Protein AF-A0A6V7VF79-F1 (afdb_monomer)

Radius of gyration: 20.53 Å; Cα contacts (8 Å, |Δi|>4): 335; chains: 1; bounding box: 40×47×60 Å

Secondary structure (DSSP, 8-state):
-------PPP-HHHHHHHHHHHHHHHH---TTS--HHHHHHHHTTSTT--EEEEEHHHHHHH-HHHHHHHHHSHHHHHHHHHHHHHHHHHHHTTT-HHIIIIIITT---EEEEE--S-EE-GGG--GGGTTS--EEEE-EEEEPPPEEEEEEEEEEETTT--EEEEEE--SS----SS-SSTT---SS-EEE-STTSEEEEE--EEE-S--SS-EEEE--

Organism: Meloidogyne enterolobii (NCBI:txid390850)

Mean predicted aligned error: 8.57 Å

Nearest PDB structures (foldseek):
  6skl-assembly1_6  TM=8.701E-01  e=8.012E-20  Saccharomyces cerevisiae S288C
  7pmn-assembly1_6  TM=8.650E-01  e=1.516E-18  Saccharomyces cerevisiae
  8b9a-assembly1_6  TM=8.279E-01  e=3.512E-18  Saccharomyces cerevisiae
  7pt6-assembly1_F  TM=8.123E-01  e=1.574E-17  Saccharomyces cerevisiae S288C
  9bcx-assembly1_4  TM=7.133E-01  e=3.759E-13  Saccharomyces cerevisiae

Structure (mmCIF, N/CA/C/O backbone):
data_AF-A0A6V7VF79-F1
#
_entry.id   AF-A0A6V7VF79-F1
#
loop_
_atom_site.group_PDB
_atom_site.id
_atom_site.type_symbol
_atom_site.label_atom_id
_atom_site.label_alt_id
_atom_site.label_comp_id
_atom_site.label_asym_id
_atom_site.label_entity_id
_atom_site.label_seq_id
_atom_site.pdbx_PDB_ins_code
_atom_site.Cartn_x
_atom_site.Cartn_y
_atom_site.Cartn_z
_atom_site.occupancy
_atom_site.B_iso_or_equiv
_atom_site.auth_seq_id
_atom_site.auth_comp_id
_atom_site.auth_asym_id
_atom_site.auth_atom_id
_atom_site.pdbx_PDB_model_num
ATOM 1 N N . MET A 1 1 ? 5.637 20.257 -32.062 1.00 34.34 1 MET A N 1
ATOM 2 C CA . MET A 1 1 ? 4.401 19.558 -31.647 1.00 34.34 1 MET A CA 1
ATOM 3 C C . MET A 1 1 ? 4.661 18.912 -30.298 1.00 34.34 1 MET A C 1
ATOM 5 O O . MET A 1 1 ? 5.432 17.966 -30.223 1.00 34.34 1 MET A O 1
ATOM 9 N N . GLN A 1 2 ? 4.135 19.511 -29.230 1.00 31.33 2 GLN A N 1
ATOM 10 C CA . GLN A 1 2 ? 4.328 19.062 -27.850 1.00 31.33 2 GLN A CA 1
ATOM 11 C C . GLN A 1 2 ? 3.605 17.723 -27.654 1.00 31.33 2 GLN A C 1
ATOM 13 O O . GLN A 1 2 ? 2.400 17.634 -27.882 1.00 31.33 2 GLN A O 1
ATOM 18 N N . GLN A 1 3 ? 4.337 16.673 -27.275 1.00 37.00 3 GLN A N 1
ATOM 19 C CA . GLN A 1 3 ? 3.725 15.421 -26.840 1.00 37.00 3 GLN A CA 1
ATOM 20 C C . GLN A 1 3 ? 2.993 15.709 -25.530 1.00 37.00 3 GLN A C 1
ATOM 22 O O . GLN A 1 3 ? 3.620 16.012 -24.517 1.00 37.00 3 GLN A O 1
ATOM 27 N N . ALA A 1 4 ? 1.662 15.672 -25.569 1.00 36.31 4 ALA A N 1
ATOM 28 C CA . ALA A 1 4 ? 0.841 15.728 -24.375 1.00 36.31 4 ALA A CA 1
ATOM 29 C C . ALA A 1 4 ? 1.242 14.550 -23.479 1.00 36.31 4 ALA A C 1
ATOM 31 O O . ALA A 1 4 ? 0.994 13.393 -23.825 1.00 36.31 4 ALA A O 1
ATOM 32 N N . ALA A 1 5 ? 1.896 14.843 -22.351 1.00 39.78 5 ALA A N 1
ATOM 33 C CA . ALA A 1 5 ? 2.045 13.888 -21.265 1.00 39.78 5 ALA A CA 1
ATOM 34 C C . ALA A 1 5 ? 0.660 13.289 -21.009 1.00 39.78 5 ALA A C 1
ATOM 36 O O . ALA A 1 5 ? -0.306 14.035 -20.824 1.00 39.78 5 ALA A O 1
ATOM 37 N N . HIS A 1 6 ? 0.543 11.963 -21.099 1.00 48.34 6 HIS A N 1
ATOM 38 C CA . HIS A 1 6 ? -0.713 11.270 -20.851 1.00 48.34 6 HIS A CA 1
ATOM 39 C C . HIS A 1 6 ? -1.178 11.683 -19.454 1.00 48.34 6 HIS A C 1
ATOM 41 O O . HIS A 1 6 ? -0.542 11.344 -18.459 1.00 48.34 6 HIS A O 1
ATOM 47 N N . LYS A 1 7 ? -2.201 12.541 -19.394 1.00 43.94 7 LYS A N 1
ATOM 48 C CA . LYS A 1 7 ? -2.661 13.161 -18.157 1.00 43.94 7 LYS A CA 1
ATOM 49 C C . LYS A 1 7 ? -3.308 12.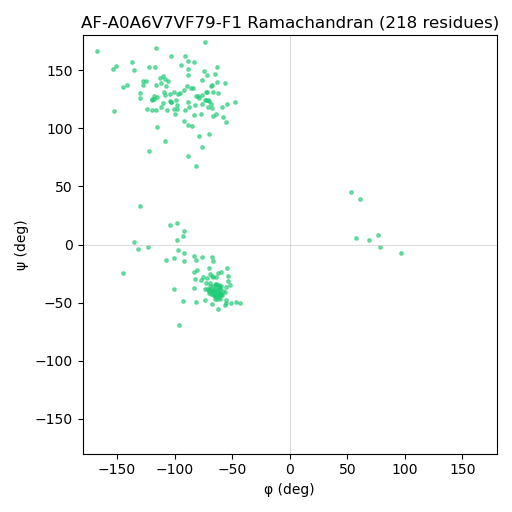047 -17.347 1.00 43.94 7 LYS A C 1
ATOM 51 O O . LYS A 1 7 ? -4.456 11.695 -17.604 1.00 43.94 7 LYS A O 1
ATOM 56 N N . THR A 1 8 ? -2.546 11.435 -16.444 1.00 60.81 8 THR A N 1
ATOM 57 C CA . THR A 1 8 ? -3.053 10.381 -15.568 1.00 60.81 8 THR A CA 1
ATOM 58 C C . THR A 1 8 ? -4.267 10.940 -14.841 1.00 60.81 8 THR A C 1
ATOM 60 O O . THR A 1 8 ? -4.166 11.981 -14.184 1.00 60.81 8 THR A O 1
ATOM 63 N N . VAL A 1 9 ? -5.426 10.301 -15.017 1.00 78.38 9 VAL A N 1
ATOM 64 C CA . VAL A 1 9 ? -6.654 10.702 -14.327 1.00 78.38 9 VAL A CA 1
ATOM 65 C C . VAL A 1 9 ? -6.373 10.612 -12.833 1.00 78.38 9 VAL A C 1
ATOM 67 O O . VAL A 1 9 ? -5.989 9.554 -12.334 1.00 78.38 9 VAL A O 1
ATOM 70 N N . GLN A 1 10 ? -6.472 11.743 -12.137 1.00 76.88 10 GLN A N 1
ATOM 71 C CA . GLN A 1 10 ? -6.178 11.789 -10.713 1.00 76.88 10 GLN A CA 1
ATOM 72 C C . GLN A 1 10 ? -7.374 11.249 -9.939 1.00 76.88 10 GLN A C 1
ATOM 74 O O . GLN A 1 10 ? -8.513 11.656 -10.157 1.00 76.88 10 GLN A O 1
ATOM 79 N N . ASP A 1 11 ? -7.097 10.292 -9.061 1.00 86.06 11 ASP A N 1
ATOM 80 C CA . ASP A 1 11 ? -8.093 9.704 -8.181 1.00 86.06 11 ASP A CA 1
ATOM 81 C C . ASP A 1 11 ? -8.355 10.650 -7.002 1.00 86.06 11 ASP A C 1
ATOM 83 O O . ASP A 1 11 ? -7.628 10.658 -6.003 1.00 86.06 11 ASP A O 1
ATOM 87 N N . GLU A 1 12 ? -9.372 11.496 -7.150 1.00 89.56 12 GLU A N 1
ATOM 88 C CA . GLU A 1 12 ? -9.772 12.463 -6.124 1.00 89.56 12 GLU A CA 1
ATOM 89 C C . GLU A 1 12 ? -10.213 11.775 -4.823 1.00 89.56 12 GLU A C 1
ATOM 91 O O . GLU A 1 12 ? -9.904 12.257 -3.731 1.00 89.56 12 GLU A O 1
ATOM 96 N N . ASP A 1 13 ? -10.877 10.619 -4.912 1.00 88.56 13 ASP A N 1
ATOM 97 C CA . ASP A 1 13 ? -11.322 9.862 -3.738 1.00 88.56 13 ASP A CA 1
ATOM 98 C C . ASP A 1 13 ? -10.133 9.250 -2.990 1.00 88.56 13 ASP A C 1
ATOM 100 O O . ASP A 1 13 ? -10.062 9.332 -1.761 1.00 88.56 13 ASP A O 1
ATOM 104 N N . GLY A 1 14 ? -9.160 8.706 -3.728 1.00 91.62 14 GLY A N 1
ATOM 105 C CA . GLY A 1 14 ? -7.902 8.207 -3.172 1.00 91.62 14 GLY A CA 1
ATOM 106 C C . GLY A 1 14 ? -7.126 9.290 -2.420 1.00 91.62 14 GLY A C 1
ATOM 107 O O . GLY A 1 14 ? -6.674 9.068 -1.296 1.00 91.62 14 GLY A O 1
ATOM 108 N N . ARG A 1 15 ? -7.047 10.500 -2.986 1.00 92.81 15 ARG A N 1
ATOM 109 C CA . ARG A 1 15 ? -6.404 11.653 -2.330 1.00 92.81 15 ARG A CA 1
ATOM 110 C C . ARG A 1 15 ? -7.146 12.129 -1.092 1.00 92.81 15 ARG A C 1
ATOM 112 O O . ARG A 1 15 ? -6.521 12.396 -0.069 1.00 92.81 15 ARG A O 1
ATOM 119 N N . ARG A 1 16 ? -8.477 12.198 -1.147 1.00 93.56 16 ARG A N 1
ATOM 120 C CA . ARG A 1 16 ? -9.298 12.531 0.027 1.00 93.56 16 ARG A CA 1
ATOM 121 C C . ARG A 1 16 ? -9.080 11.521 1.150 1.00 93.56 16 ARG A C 1
ATOM 123 O O . ARG A 1 16 ? -8.907 11.927 2.299 1.00 93.56 16 ARG A O 1
ATOM 130 N N . ALA A 1 17 ? -9.030 10.229 0.823 1.00 94.06 17 ALA A N 1
ATOM 131 C CA . ALA A 1 17 ? -8.723 9.172 1.782 1.00 94.06 17 ALA A CA 1
ATOM 132 C C . ALA A 1 17 ? -7.301 9.307 2.353 1.00 94.06 17 ALA A C 1
ATOM 134 O O . ALA A 1 17 ? -7.137 9.199 3.565 1.00 94.06 17 ALA A O 1
ATOM 135 N N . GLN A 1 18 ? -6.299 9.620 1.521 1.00 95.12 18 GLN A N 1
ATOM 136 C CA . GLN A 1 18 ? -4.922 9.895 1.956 1.00 95.12 18 GLN A CA 1
ATOM 137 C C . GLN A 1 18 ? -4.874 11.029 2.986 1.00 95.12 18 GLN A C 1
ATOM 139 O O . GLN A 1 18 ? -4.326 10.855 4.074 1.00 95.12 18 GLN A O 1
ATOM 144 N N . THR A 1 19 ? -5.487 12.178 2.685 1.00 95.31 19 THR A N 1
ATOM 145 C CA . THR A 1 19 ? -5.498 13.333 3.594 1.00 95.31 19 THR A CA 1
ATOM 146 C C . THR A 1 19 ? -6.268 13.041 4.881 1.00 95.31 19 THR A C 1
ATOM 148 O O . THR A 1 19 ? -5.802 13.382 5.969 1.00 95.31 19 THR A O 1
ATOM 151 N N . ALA A 1 20 ? -7.424 12.377 4.788 1.00 95.50 20 ALA A N 1
ATOM 152 C CA . ALA A 1 20 ? -8.209 11.988 5.957 1.00 95.50 20 ALA A CA 1
ATOM 153 C C . ALA A 1 20 ? -7.449 10.998 6.855 1.00 95.50 20 ALA A C 1
ATOM 155 O O . ALA A 1 20 ? -7.460 11.144 8.077 1.00 95.50 20 ALA A O 1
ATOM 156 N N . PHE A 1 21 ? -6.752 10.029 6.259 1.00 96.50 21 PHE A N 1
ATOM 157 C CA . PHE A 1 21 ? -5.940 9.058 6.984 1.00 96.50 21 PHE A CA 1
ATOM 158 C C . PHE A 1 21 ? -4.717 9.706 7.640 1.00 96.50 21 PHE A C 1
ATOM 160 O O . PHE A 1 21 ? -4.455 9.464 8.815 1.00 96.50 21 PHE A O 1
ATOM 167 N N . ALA A 1 22 ? -4.020 10.605 6.941 1.00 95.94 22 ALA A N 1
ATOM 168 C CA . ALA A 1 22 ? -2.919 11.367 7.527 1.00 95.94 22 ALA A CA 1
ATOM 169 C C . ALA A 1 22 ? -3.386 12.228 8.714 1.00 95.94 22 ALA A C 1
ATOM 171 O O . ALA A 1 22 ? -2.712 12.287 9.742 1.00 95.94 22 ALA A O 1
ATOM 172 N N . LYS A 1 23 ? -4.566 12.855 8.606 1.00 95.81 23 LYS A N 1
ATOM 173 C CA . LYS A 1 23 ? -5.173 13.612 9.708 1.00 95.81 23 LYS A CA 1
ATOM 174 C C . LYS A 1 23 ? -5.481 12.709 10.903 1.00 95.81 23 LYS A C 1
ATOM 176 O O . LYS A 1 23 ? -5.133 13.074 12.021 1.00 95.81 23 LYS A O 1
ATOM 181 N N . PHE A 1 24 ? -6.063 11.533 10.659 1.00 96.06 24 PHE A N 1
ATOM 182 C CA . PHE A 1 24 ? -6.312 10.520 11.687 1.00 96.06 24 PHE A CA 1
ATOM 183 C C . PHE A 1 24 ? -5.030 10.139 12.438 1.00 96.06 24 PHE A C 1
ATOM 185 O O . PHE A 1 24 ? -5.019 10.195 13.665 1.00 96.06 24 PHE A O 1
ATOM 192 N N . LEU A 1 25 ? -3.948 9.817 11.720 1.00 95.50 25 LEU A N 1
ATOM 193 C CA . LEU A 1 25 ? -2.676 9.419 12.334 1.00 95.50 25 LEU A CA 1
ATOM 194 C C . LEU A 1 25 ? -2.093 10.516 13.240 1.00 95.50 25 LEU A C 1
ATOM 196 O O . LEU A 1 25 ? -1.546 10.199 14.292 1.00 95.50 25 LEU A O 1
ATOM 200 N N . ARG A 1 26 ? -2.258 11.797 12.874 1.00 94.06 26 ARG A N 1
ATOM 201 C CA . ARG A 1 26 ? -1.806 12.936 13.695 1.00 94.06 26 ARG A CA 1
ATOM 202 C C . ARG A 1 26 ? -2.672 13.189 14.924 1.00 94.06 26 ARG A C 1
ATOM 204 O O . ARG A 1 26 ? -2.145 13.610 15.950 1.00 94.06 26 ARG A O 1
ATOM 211 N N . SER A 1 27 ? -3.988 13.021 14.792 1.00 93.31 27 SER A N 1
ATOM 212 C CA . SER A 1 27 ? -4.953 13.391 15.834 1.00 93.31 27 SER A CA 1
ATOM 213 C C . SER A 1 27 ? -5.298 12.266 16.802 1.00 93.31 27 SER A C 1
ATOM 215 O O . SER A 1 27 ? -5.956 12.530 17.800 1.00 93.31 27 SER A O 1
ATOM 217 N N . TYR A 1 28 ? -4.954 11.016 16.488 1.00 94.12 28 TYR A N 1
ATOM 218 C CA . TYR A 1 28 ? -5.286 9.892 17.356 1.00 94.12 28 TYR A CA 1
ATOM 219 C C . TYR A 1 28 ? -4.456 9.928 18.644 1.00 94.12 28 TYR A C 1
ATOM 221 O O . TYR A 1 28 ? -3.225 9.877 18.607 1.00 94.12 28 TYR A O 1
ATOM 229 N N . GLU A 1 29 ? -5.157 9.942 19.770 1.00 91.88 29 GLU A N 1
ATOM 230 C CA . GLU A 1 29 ? -4.608 9.874 21.120 1.00 91.88 29 GLU A CA 1
ATOM 231 C C . GLU A 1 29 ? -5.316 8.735 21.861 1.00 91.88 29 GLU A C 1
ATOM 233 O O . GLU A 1 29 ? -6.523 8.535 21.699 1.00 91.88 29 GLU A O 1
ATOM 238 N N . ASP A 1 30 ? -4.554 7.942 22.615 1.00 88.25 30 ASP A N 1
ATOM 239 C CA . ASP A 1 30 ? -5.130 6.925 23.496 1.00 88.25 30 ASP A CA 1
ATOM 240 C C . ASP A 1 30 ? -5.781 7.576 24.731 1.00 88.25 30 ASP A C 1
ATOM 242 O O . ASP A 1 30 ? -5.655 8.780 24.955 1.00 88.25 30 ASP A O 1
ATOM 246 N N . SER A 1 31 ? -6.445 6.774 25.562 1.00 84.94 31 SER A N 1
ATOM 247 C CA . SER A 1 31 ? -7.128 7.212 26.792 1.00 84.94 31 SER A CA 1
ATOM 248 C C . SER A 1 31 ? -6.218 8.007 27.743 1.00 84.94 31 SER A C 1
ATOM 250 O O . SER A 1 31 ? -6.698 8.871 28.471 1.00 84.94 31 SER A O 1
ATOM 252 N N . ASP A 1 32 ? -4.908 7.754 27.685 1.00 86.06 32 ASP A N 1
ATOM 253 C CA . ASP A 1 32 ? -3.876 8.414 28.493 1.00 86.06 32 ASP A CA 1
ATOM 254 C C . ASP A 1 32 ? -3.247 9.648 27.804 1.00 86.06 32 ASP A C 1
ATOM 256 O O . ASP A 1 32 ? -2.244 10.185 28.272 1.00 86.06 32 ASP A O 1
ATOM 260 N N . GLY A 1 33 ? -3.782 10.089 26.657 1.00 87.12 33 GLY A N 1
ATOM 261 C CA . GLY A 1 33 ? -3.235 11.197 25.857 1.00 87.12 33 GLY A CA 1
ATOM 262 C C . GLY A 1 33 ? -1.999 10.827 25.025 1.00 87.12 33 GLY A C 1
ATOM 263 O O . GLY A 1 33 ? -1.346 11.691 24.438 1.00 87.12 33 GLY A O 1
ATOM 264 N N . TYR A 1 34 ? -1.650 9.539 24.961 1.00 89.31 34 TYR A N 1
ATOM 265 C CA . TYR A 1 34 ? -0.474 9.061 24.236 1.00 89.31 34 TYR A CA 1
ATOM 266 C C . TYR A 1 34 ? -0.727 8.981 22.723 1.00 89.31 34 TYR A C 1
ATOM 268 O O . TYR A 1 34 ? -1.651 8.303 22.262 1.00 89.31 34 TYR A O 1
ATOM 276 N N . LYS A 1 35 ? 0.134 9.629 21.926 1.00 91.12 35 LYS A N 1
ATOM 277 C CA . LYS A 1 35 ? 0.066 9.644 20.452 1.00 91.12 35 LYS A CA 1
ATOM 278 C C . LYS A 1 35 ? 0.688 8.396 19.834 1.00 91.12 35 LYS A C 1
ATOM 280 O O . LYS A 1 35 ? 1.693 8.468 19.129 1.00 91.12 35 LYS A O 1
ATOM 285 N N . LEU A 1 36 ? 0.041 7.254 20.059 1.00 92.62 36 LEU A N 1
ATOM 286 C CA . LEU A 1 36 ? 0.509 5.923 19.656 1.00 92.62 36 LEU A CA 1
ATOM 28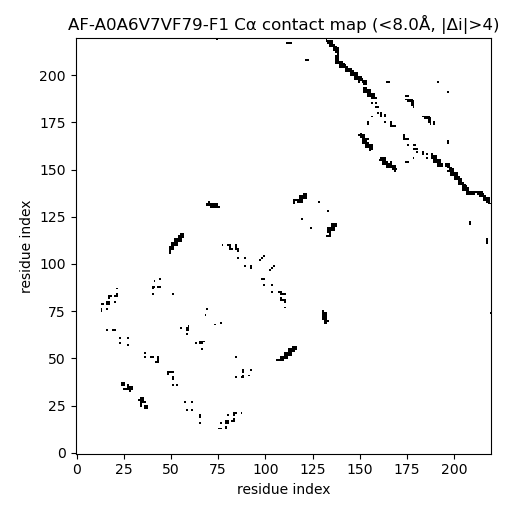7 C C . LEU A 1 36 ? 1.086 5.862 18.231 1.00 92.62 36 LEU A C 1
ATOM 289 O O . LEU A 1 36 ? 2.174 5.334 18.022 1.00 92.62 36 LEU A O 1
ATOM 293 N N . TYR A 1 37 ? 0.361 6.388 17.241 1.00 94.38 37 TYR A N 1
ATOM 294 C CA . TYR A 1 37 ? 0.777 6.275 15.841 1.00 94.38 37 TYR A CA 1
ATOM 295 C C . TYR A 1 37 ? 1.895 7.236 15.458 1.00 94.38 37 TYR A C 1
ATOM 297 O O . TYR A 1 37 ? 2.706 6.896 14.602 1.00 94.38 37 TYR A O 1
ATOM 305 N N . MET A 1 38 ? 1.970 8.408 16.088 1.00 92.88 38 MET A N 1
ATOM 306 C CA . MET A 1 38 ? 3.060 9.344 15.817 1.00 92.88 38 MET A CA 1
ATOM 307 C C . MET A 1 38 ? 4.388 8.810 16.350 1.00 92.88 38 MET A C 1
ATOM 309 O O . MET A 1 38 ? 5.396 8.919 15.662 1.00 92.88 38 MET A O 1
ATOM 313 N N . GLU A 1 39 ? 4.364 8.160 17.510 1.00 91.69 39 GLU A N 1
ATOM 314 C CA . GLU A 1 39 ? 5.535 7.497 18.089 1.00 91.69 39 GLU A CA 1
ATOM 315 C C . GLU A 1 39 ? 5.997 6.328 17.207 1.00 91.69 39 GLU A C 1
ATOM 317 O O . GLU A 1 39 ? 7.172 6.235 16.860 1.00 91.69 39 GLU A O 1
ATOM 322 N N . GLN A 1 40 ? 5.071 5.493 16.716 1.00 93.00 40 GLN A N 1
ATOM 323 C CA . GLN A 1 40 ? 5.415 4.454 15.735 1.00 93.00 40 GLN A CA 1
ATOM 324 C C . GLN A 1 40 ? 5.989 5.032 14.430 1.00 93.00 40 GLN A C 1
ATOM 326 O O . GLN A 1 40 ? 6.896 4.443 13.848 1.00 93.00 40 GLN A O 1
ATOM 331 N N . ILE A 1 41 ? 5.486 6.177 13.955 1.00 91.81 41 ILE A N 1
ATOM 332 C CA . ILE A 1 41 ? 6.030 6.869 12.775 1.00 91.81 41 ILE A CA 1
ATOM 333 C C . ILE A 1 41 ? 7.458 7.358 13.037 1.00 91.81 41 ILE A C 1
ATOM 335 O O . ILE A 1 41 ? 8.306 7.261 12.149 1.00 91.81 41 ILE A O 1
ATOM 339 N N . ASP A 1 42 ? 7.755 7.840 14.244 1.00 89.12 42 ASP A N 1
ATOM 340 C CA . ASP A 1 42 ? 9.120 8.206 14.619 1.00 89.12 42 ASP A CA 1
ATOM 341 C C . ASP A 1 42 ? 10.050 6.981 14.642 1.00 89.12 42 ASP A C 1
ATOM 343 O O . ASP A 1 42 ? 11.197 7.074 14.205 1.00 89.12 42 ASP A O 1
ATOM 347 N N . GLU A 1 43 ? 9.558 5.801 15.029 1.00 89.25 43 GLU A N 1
ATOM 348 C CA . GLU A 1 43 ? 10.337 4.559 14.949 1.00 89.25 43 GLU A CA 1
ATOM 349 C C . GLU A 1 43 ? 10.649 4.120 13.506 1.00 89.25 43 GLU A C 1
ATOM 351 O O . GLU A 1 43 ? 11.682 3.486 13.278 1.00 89.25 43 GLU A O 1
ATOM 356 N N . LEU A 1 44 ? 9.813 4.469 12.517 1.00 88.06 44 LEU A N 1
ATOM 357 C CA . LEU A 1 44 ? 10.052 4.176 11.088 1.00 88.06 44 LEU A CA 1
ATOM 358 C C . LEU A 1 44 ? 11.241 4.957 10.497 1.00 88.06 44 LEU A C 1
ATOM 360 O O . LEU A 1 44 ? 11.719 4.671 9.390 1.00 88.06 44 LEU A O 1
ATOM 364 N N . LYS A 1 45 ? 11.764 5.939 11.238 1.00 83.06 45 LYS A N 1
ATOM 365 C CA . LYS A 1 45 ? 13.021 6.619 10.903 1.00 83.06 45 LYS A CA 1
ATOM 366 C C . LYS A 1 45 ? 14.230 5.708 11.083 1.00 83.06 45 LYS A C 1
ATOM 368 O O . LYS A 1 45 ? 15.238 5.908 10.402 1.00 83.06 45 LYS A O 1
ATOM 373 N N . ASN A 1 46 ? 14.129 4.705 11.951 1.00 83.12 46 ASN A N 1
ATOM 374 C CA . ASN A 1 46 ? 15.213 3.768 12.195 1.00 83.12 46 ASN A CA 1
ATOM 375 C C . ASN A 1 46 ? 15.323 2.749 11.048 1.00 83.12 46 ASN A C 1
ATOM 377 O O . ASN A 1 46 ? 14.307 2.285 10.519 1.00 83.12 46 ASN A O 1
ATOM 381 N N . PRO A 1 47 ? 16.548 2.371 10.644 1.00 75.81 47 PRO A N 1
ATOM 382 C CA . PRO A 1 47 ? 16.738 1.343 9.630 1.00 75.81 47 PRO A CA 1
ATOM 383 C C . PRO A 1 47 ? 16.186 -0.004 10.123 1.00 75.81 47 PRO A C 1
ATOM 385 O O . PRO A 1 47 ? 16.339 -0.364 11.288 1.00 75.81 47 PRO A O 1
ATOM 388 N N . GLY A 1 48 ? 15.537 -0.752 9.228 1.00 77.31 48 GLY A N 1
ATOM 389 C CA . GLY A 1 48 ? 14.979 -2.080 9.519 1.00 77.31 48 GLY A CA 1
ATOM 390 C C . GLY A 1 48 ? 13.491 -2.104 9.880 1.00 77.31 48 GLY A C 1
ATOM 391 O O . GLY A 1 48 ? 12.915 -3.187 9.953 1.00 77.31 48 GLY A O 1
ATOM 392 N N . ARG A 1 49 ? 12.838 -0.944 10.049 1.00 84.38 49 ARG A N 1
ATOM 393 C CA . ARG A 1 49 ? 11.375 -0.854 10.161 1.00 84.38 49 ARG A CA 1
ATOM 394 C C . ARG A 1 49 ? 10.794 -0.077 8.988 1.00 84.38 49 ARG A C 1
ATOM 396 O O . ARG A 1 49 ? 11.203 1.043 8.704 1.00 84.38 49 ARG A O 1
ATOM 403 N N . ASN A 1 50 ? 9.824 -0.682 8.317 1.00 88.25 50 ASN A N 1
ATOM 404 C CA . ASN A 1 50 ? 9.135 -0.091 7.172 1.00 88.25 50 ASN A CA 1
ATOM 405 C C . ASN A 1 50 ? 7.610 -0.270 7.234 1.00 88.25 50 ASN A C 1
ATOM 407 O O . ASN A 1 50 ? 6.921 0.137 6.311 1.00 88.25 50 ASN A O 1
ATOM 411 N N . THR A 1 51 ? 7.069 -0.874 8.295 1.00 92.12 51 THR A N 1
ATOM 412 C CA . THR A 1 51 ? 5.639 -1.189 8.404 1.00 92.12 51 THR A CA 1
ATOM 413 C C . THR A 1 51 ? 5.027 -0.486 9.609 1.00 92.12 51 THR A C 1
ATOM 415 O O . THR A 1 51 ? 5.491 -0.680 10.732 1.00 92.12 51 THR A O 1
ATOM 418 N N . LEU A 1 52 ? 3.973 0.299 9.381 1.00 94.62 52 LEU A N 1
ATOM 419 C CA . LEU A 1 52 ? 3.147 0.902 10.428 1.00 94.62 52 LEU A CA 1
ATOM 420 C C . LEU A 1 52 ? 1.963 -0.014 10.749 1.00 94.62 52 LEU A C 1
ATOM 422 O O . LEU A 1 52 ? 1.257 -0.443 9.836 1.00 94.62 52 LEU A O 1
ATOM 426 N N . TYR A 1 53 ? 1.695 -0.268 12.031 1.00 94.94 53 TYR A N 1
ATOM 427 C CA . TYR A 1 53 ? 0.580 -1.117 12.452 1.00 94.94 53 TYR A CA 1
ATOM 428 C C . TYR A 1 53 ? -0.561 -0.296 13.051 1.00 94.94 53 TYR A C 1
ATOM 430 O O . TYR A 1 53 ? -0.428 0.290 14.121 1.00 94.94 53 TYR A O 1
ATOM 438 N N . VAL A 1 54 ? -1.720 -0.312 12.396 1.00 94.94 54 VAL A N 1
ATOM 439 C CA . VAL A 1 54 ? -2.887 0.494 12.777 1.00 94.94 54 VAL A CA 1
ATOM 440 C C . VAL A 1 54 ? -4.058 -0.406 13.132 1.00 94.94 54 VAL A C 1
ATOM 442 O O . VAL A 1 54 ? -4.439 -1.267 12.344 1.00 94.94 54 VAL A O 1
ATOM 445 N N . LYS A 1 55 ? -4.673 -0.213 14.303 1.00 94.12 55 LYS A N 1
ATOM 446 C CA . LYS A 1 55 ? -5.888 -0.954 14.672 1.00 94.12 55 LYS A CA 1
ATOM 447 C C . LYS A 1 55 ? -7.098 -0.389 13.929 1.00 94.12 55 LYS A C 1
ATOM 449 O O . LYS A 1 55 ? -7.375 0.808 13.996 1.00 94.12 55 LYS A O 1
ATOM 454 N N . PHE A 1 56 ? -7.863 -1.256 13.274 1.00 93.81 56 PHE A N 1
ATOM 455 C CA . PHE A 1 56 ? -9.053 -0.875 12.517 1.00 93.81 56 PHE A CA 1
ATOM 456 C C . PHE A 1 56 ? -10.143 -0.280 13.414 1.00 93.81 56 PHE A C 1
ATOM 458 O O . PHE A 1 56 ? -10.820 0.667 13.021 1.00 93.81 56 PHE A O 1
ATOM 465 N N . SER A 1 57 ? -10.262 -0.766 14.652 1.00 92.94 57 SER A N 1
ATOM 466 C CA . SER A 1 57 ? -11.171 -0.213 15.662 1.00 92.94 57 SER A CA 1
ATOM 467 C C . SER A 1 57 ? -10.948 1.283 15.912 1.00 92.94 57 SER A C 1
ATOM 469 O O . SER A 1 57 ? -11.922 2.019 16.056 1.00 92.94 57 SER A O 1
ATOM 471 N N . HIS A 1 58 ? -9.696 1.746 15.880 1.00 94.44 58 HIS A N 1
ATOM 472 C CA . HIS A 1 58 ? -9.349 3.158 16.061 1.00 94.44 58 HIS A CA 1
ATOM 473 C C . HIS A 1 58 ? -9.789 4.000 14.854 1.00 94.44 58 HIS A C 1
ATOM 475 O O . HIS A 1 58 ? -10.327 5.092 15.022 1.00 94.44 58 HIS A O 1
ATOM 481 N N . ILE A 1 59 ? -9.631 3.469 13.635 1.00 93.81 59 ILE A N 1
ATOM 482 C CA . ILE A 1 59 ? -10.102 4.125 12.405 1.00 93.81 59 ILE A CA 1
ATOM 483 C C . ILE A 1 59 ? -11.633 4.241 12.427 1.00 93.81 59 ILE A C 1
ATOM 485 O O . ILE A 1 59 ? -12.174 5.305 12.127 1.00 93.81 59 ILE A O 1
ATOM 489 N N . CYS A 1 60 ? -12.333 3.172 12.825 1.00 93.62 60 CYS A N 1
ATOM 490 C CA . CYS A 1 60 ? -13.790 3.176 12.971 1.00 93.62 60 CYS A CA 1
ATOM 491 C C . CYS A 1 60 ? -14.278 4.213 13.986 1.00 93.62 60 CYS A C 1
ATOM 493 O O . CYS A 1 60 ? -15.276 4.879 13.727 1.00 93.62 60 CYS A O 1
ATOM 495 N N . ALA A 1 61 ? -13.593 4.337 15.127 1.00 92.88 61 ALA A N 1
ATOM 496 C CA . ALA A 1 61 ? -13.945 5.301 16.165 1.00 92.88 61 ALA A CA 1
ATOM 497 C C . ALA A 1 61 ? -13.736 6.752 15.703 1.00 92.88 61 ALA A C 1
ATOM 499 O O . ALA A 1 61 ? -14.534 7.622 16.036 1.00 92.88 61 ALA A O 1
ATOM 500 N N . TYR A 1 62 ? -12.696 7.006 14.904 1.00 93.75 62 TYR A N 1
ATOM 501 C CA . TYR A 1 62 ? -12.407 8.337 14.376 1.00 93.75 62 TYR A CA 1
ATOM 502 C C . TYR A 1 62 ? -13.369 8.766 13.263 1.00 93.75 62 TYR A C 1
ATOM 504 O O . TYR A 1 62 ? -13.868 9.890 13.258 1.00 93.75 62 TYR A O 1
ATOM 512 N N . SER A 1 63 ? -13.612 7.893 12.280 1.00 94.88 63 SER A N 1
ATOM 513 C CA . SER A 1 63 ? -14.478 8.213 11.146 1.00 94.88 63 SER A CA 1
ATOM 514 C C . SER A 1 63 ? -15.123 6.965 10.548 1.00 94.88 63 SER A C 1
ATOM 516 O O . SER A 1 63 ? -14.468 6.115 9.933 1.00 94.88 63 SER A O 1
ATOM 518 N N . ALA A 1 64 ? -16.452 6.899 10.653 1.00 93.38 64 ALA A N 1
ATOM 519 C CA . ALA A 1 64 ? -17.263 5.863 10.016 1.00 93.38 64 ALA A CA 1
ATOM 520 C C . ALA A 1 64 ? -17.142 5.893 8.481 1.00 93.38 64 ALA A C 1
ATOM 522 O O . ALA A 1 64 ? -17.123 4.846 7.837 1.00 93.38 64 ALA A O 1
ATOM 523 N N . VAL A 1 65 ? -17.008 7.089 7.893 1.00 94.44 65 VAL A N 1
ATOM 524 C CA . VAL A 1 65 ? -16.842 7.255 6.442 1.00 94.44 65 VAL A CA 1
ATOM 525 C C . VAL A 1 65 ? -15.492 6.697 6.000 1.00 94.44 65 VAL A C 1
ATOM 527 O O . VAL A 1 65 ? -15.449 5.852 5.114 1.00 94.44 65 VAL A O 1
ATOM 530 N N . LEU A 1 66 ? -14.395 7.106 6.651 1.00 93.81 66 LEU A N 1
ATOM 531 C CA . LEU A 1 66 ? -13.051 6.638 6.297 1.00 93.81 66 LEU A CA 1
ATOM 532 C C . LEU A 1 66 ? -12.927 5.118 6.445 1.00 93.81 66 LEU A C 1
ATOM 534 O O . LEU A 1 66 ? -12.439 4.450 5.537 1.00 93.81 66 LEU A O 1
ATOM 538 N N . SER A 1 67 ? -13.396 4.572 7.570 1.00 94.44 67 SER A N 1
ATOM 539 C CA . SER A 1 67 ? -13.356 3.128 7.820 1.00 94.44 67 SER A CA 1
ATOM 540 C C . SER A 1 67 ? -14.158 2.335 6.788 1.00 94.44 67 SER A C 1
ATOM 542 O O . SER A 1 67 ? -13.630 1.367 6.247 1.00 94.44 67 SER A O 1
ATOM 544 N N . SER A 1 68 ? -15.373 2.776 6.444 1.00 93.50 68 SER A N 1
ATOM 545 C CA . SER A 1 68 ? -16.202 2.109 5.429 1.00 93.50 68 SER A CA 1
ATOM 546 C C . SER A 1 68 ? -15.548 2.131 4.045 1.00 93.50 68 SER A C 1
ATOM 548 O O . SER A 1 68 ? -15.546 1.120 3.343 1.00 93.50 68 SER A O 1
ATOM 550 N N . THR A 1 69 ? -14.949 3.258 3.646 1.00 94.19 69 THR A N 1
ATOM 551 C CA . THR A 1 69 ? -14.254 3.360 2.353 1.00 94.19 69 THR A CA 1
ATOM 552 C C . THR A 1 69 ? -13.020 2.455 2.311 1.00 94.19 69 THR A C 1
ATOM 554 O O . THR A 1 69 ? -12.824 1.740 1.328 1.00 94.19 69 THR A O 1
ATOM 557 N N . ILE A 1 70 ? -12.218 2.434 3.385 1.00 94.00 70 ILE A N 1
ATOM 558 C CA . ILE A 1 70 ? -11.053 1.543 3.512 1.00 94.00 70 ILE A CA 1
ATOM 559 C C . ILE A 1 70 ? -11.488 0.076 3.463 1.00 94.00 70 ILE A C 1
ATOM 561 O O . ILE A 1 70 ? -10.849 -0.717 2.782 1.00 94.00 70 ILE A O 1
ATOM 565 N N . GLU A 1 71 ? -12.582 -0.293 4.130 1.00 92.56 71 GLU A N 1
ATOM 566 C CA . GLU A 1 71 ? -13.075 -1.673 4.135 1.00 92.56 71 GLU A CA 1
ATOM 567 C C . GLU A 1 71 ? -13.552 -2.130 2.749 1.00 92.56 71 GLU A C 1
ATOM 569 O O . GLU A 1 71 ? -13.253 -3.247 2.322 1.00 92.56 71 GLU A O 1
ATOM 574 N N . LEU A 1 72 ? -14.252 -1.262 2.013 1.00 92.25 72 LEU A N 1
ATOM 575 C CA . LEU A 1 72 ? -14.850 -1.600 0.719 1.00 92.25 72 LEU A CA 1
ATOM 576 C C . LEU A 1 72 ? -13.880 -1.530 -0.468 1.00 92.25 72 LEU A C 1
ATOM 578 O O . LEU A 1 72 ? -14.091 -2.238 -1.451 1.00 92.25 72 LEU A O 1
ATOM 582 N N . GLN A 1 73 ? -12.865 -0.665 -0.416 1.00 92.62 73 GLN A N 1
ATOM 583 C CA . GLN A 1 73 ? -11.965 -0.389 -1.546 1.00 92.62 73 GLN A CA 1
ATOM 584 C C . GLN A 1 73 ? -10.484 -0.471 -1.150 1.00 92.62 73 GLN A C 1
ATOM 586 O O . GLN A 1 73 ? -9.651 0.259 -1.691 1.00 92.62 73 GLN A O 1
ATOM 591 N N . PHE A 1 74 ? -10.146 -1.362 -0.214 1.00 93.38 74 PHE A N 1
ATOM 592 C CA . PHE A 1 74 ? -8.806 -1.470 0.364 1.00 93.38 74 PHE A CA 1
ATOM 593 C C . PHE A 1 74 ? -7.699 -1.564 -0.685 1.00 93.38 74 PHE A C 1
ATOM 595 O O . PHE A 1 74 ? -6.763 -0.774 -0.645 1.00 93.38 74 PHE A O 1
ATOM 602 N N . HIS A 1 75 ? -7.833 -2.459 -1.666 1.00 91.50 75 HIS A N 1
ATOM 603 C CA . HIS A 1 75 ? -6.798 -2.671 -2.685 1.00 91.50 75 HIS A CA 1
ATOM 604 C C . HIS A 1 75 ? -6.520 -1.409 -3.521 1.00 91.50 75 HIS A C 1
ATOM 606 O O . HIS A 1 75 ? -5.373 -1.100 -3.832 1.00 91.50 75 HIS A O 1
ATOM 612 N N . ARG A 1 76 ? -7.564 -0.640 -3.860 1.00 92.62 76 ARG A N 1
ATOM 613 C CA . ARG A 1 76 ? -7.432 0.630 -4.597 1.00 92.62 76 ARG A CA 1
ATOM 614 C C . ARG A 1 76 ? -6.792 1.717 -3.733 1.00 92.62 76 ARG A C 1
ATOM 616 O O . ARG A 1 76 ? -5.994 2.504 -4.233 1.00 92.62 76 ARG A O 1
ATOM 623 N N . LEU A 1 77 ? -7.153 1.772 -2.450 1.00 94.00 77 LEU A N 1
ATOM 624 C CA . LEU A 1 77 ? -6.698 2.808 -1.520 1.00 94.00 77 LEU A CA 1
ATOM 625 C C . LEU A 1 77 ? -5.320 2.536 -0.914 1.00 94.00 77 LEU A C 1
ATOM 627 O O . LEU A 1 77 ? -4.646 3.480 -0.513 1.00 94.00 77 LEU A O 1
ATOM 631 N N . TYR A 1 78 ? -4.883 1.280 -0.865 1.00 93.94 78 TYR A N 1
ATOM 632 C CA . TYR A 1 78 ? -3.623 0.863 -0.255 1.00 93.94 78 TYR A CA 1
ATOM 633 C C . TYR A 1 78 ? -2.402 1.721 -0.641 1.00 93.94 78 TYR A C 1
ATOM 635 O O . TYR A 1 78 ? -1.729 2.203 0.276 1.00 93.94 78 TYR A O 1
ATOM 643 N N . PRO A 1 79 ? -2.126 2.013 -1.933 1.00 92.06 79 PRO A N 1
ATOM 644 C CA . PRO A 1 79 ? -0.998 2.873 -2.297 1.00 92.06 79 PRO A CA 1
ATOM 645 C C . PRO A 1 79 ? -1.128 4.296 -1.733 1.00 92.06 79 PRO A C 1
ATOM 647 O O . PRO A 1 79 ? -0.140 4.874 -1.288 1.00 92.06 79 PRO A O 1
ATOM 650 N N . PHE A 1 80 ? -2.340 4.854 -1.684 1.00 94.69 80 PHE A N 1
ATOM 651 C CA . PHE A 1 80 ? -2.592 6.181 -1.115 1.00 94.69 80 PHE A CA 1
ATOM 652 C C . PHE A 1 80 ? -2.372 6.205 0.402 1.00 94.69 80 PHE A C 1
ATOM 654 O O . PHE A 1 80 ? -1.794 7.153 0.927 1.00 94.69 80 PHE A O 1
ATOM 661 N N . LEU A 1 81 ? -2.775 5.147 1.109 1.00 95.31 81 LEU A N 1
ATOM 662 C CA . LEU A 1 81 ? -2.550 5.018 2.551 1.00 95.31 81 LEU A CA 1
ATOM 663 C C . LEU A 1 81 ? -1.056 4.882 2.883 1.00 95.31 81 LEU A C 1
ATOM 665 O O . LEU A 1 81 ? -0.573 5.522 3.815 1.00 95.31 81 LEU A O 1
ATOM 669 N N . CYS A 1 82 ? -0.310 4.107 2.091 1.00 94.19 82 CYS A N 1
ATOM 670 C CA . CYS A 1 82 ? 1.143 3.987 2.230 1.00 94.19 82 CYS A CA 1
ATOM 671 C C . CYS A 1 82 ? 1.854 5.318 1.934 1.00 94.19 82 CYS A C 1
ATOM 673 O O . CYS A 1 82 ? 2.778 5.702 2.652 1.00 94.19 82 CYS A O 1
ATOM 675 N N . ASN A 1 83 ? 1.382 6.068 0.932 1.00 92.50 83 ASN A N 1
ATOM 676 C CA . ASN A 1 83 ? 1.894 7.407 0.634 1.00 92.50 83 ASN A CA 1
ATOM 677 C C . ASN A 1 83 ? 1.650 8.385 1.793 1.00 92.50 83 ASN A C 1
ATOM 679 O O . ASN A 1 83 ? 2.575 9.097 2.159 1.00 92.50 83 ASN A O 1
ATOM 683 N N . ALA A 1 84 ? 0.476 8.363 2.439 1.00 94.69 84 ALA A N 1
ATOM 684 C CA . ALA A 1 84 ? 0.234 9.168 3.643 1.00 94.69 84 ALA A CA 1
ATOM 685 C C . ALA A 1 84 ? 1.255 8.879 4.757 1.00 94.69 84 ALA A C 1
ATOM 687 O O . ALA A 1 84 ? 1.720 9.808 5.412 1.00 94.69 84 ALA A O 1
ATOM 688 N N . ILE A 1 85 ? 1.624 7.611 4.970 1.00 93.81 85 ILE A N 1
ATOM 689 C CA . ILE A 1 85 ? 2.656 7.246 5.954 1.00 93.81 85 ILE A CA 1
ATOM 690 C C . ILE A 1 85 ? 4.012 7.809 5.528 1.00 93.81 85 ILE A C 1
ATOM 692 O O . ILE A 1 85 ? 4.688 8.436 6.341 1.00 93.81 85 ILE A O 1
ATOM 696 N N . ARG A 1 86 ? 4.394 7.633 4.255 1.00 91.00 86 ARG A N 1
ATOM 697 C CA . ARG A 1 86 ? 5.645 8.178 3.710 1.00 91.00 86 ARG A CA 1
ATOM 698 C C . ARG A 1 86 ? 5.730 9.691 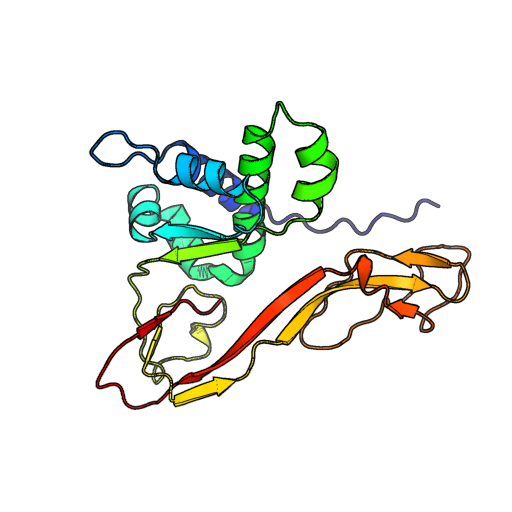3.921 1.00 91.00 86 ARG A C 1
ATOM 700 O O . ARG A 1 86 ? 6.749 10.166 4.415 1.00 91.00 86 ARG A O 1
ATOM 707 N N . ASP A 1 87 ? 4.669 10.423 3.593 1.00 90.75 87 ASP A N 1
ATOM 708 C CA . ASP A 1 87 ? 4.616 11.882 3.722 1.00 90.75 87 ASP A CA 1
ATOM 709 C C . ASP A 1 87 ? 4.823 12.317 5.183 1.00 90.75 87 ASP A C 1
ATOM 711 O O . ASP A 1 87 ? 5.606 13.226 5.458 1.00 90.75 87 ASP A O 1
ATOM 715 N N . LEU A 1 88 ? 4.191 11.620 6.137 1.00 91.19 88 LEU A N 1
ATOM 716 C CA . LEU A 1 88 ? 4.352 11.890 7.572 1.00 91.19 88 LEU A CA 1
ATOM 717 C C . LEU A 1 88 ? 5.764 11.583 8.081 1.00 91.19 88 LEU A C 1
ATOM 719 O O . LEU A 1 88 ? 6.297 12.338 8.893 1.00 91.19 88 LEU A O 1
ATOM 723 N N . VAL A 1 89 ? 6.380 10.494 7.614 1.00 89.94 89 VAL A N 1
ATOM 724 C CA . VAL A 1 89 ? 7.768 10.163 7.970 1.00 89.94 89 VAL A CA 1
ATOM 725 C C . VAL A 1 89 ? 8.720 11.240 7.444 1.00 89.94 89 VAL A C 1
ATOM 727 O O . VAL A 1 89 ? 9.613 11.666 8.172 1.00 89.94 89 VAL A O 1
ATOM 730 N N . ILE A 1 90 ? 8.522 11.712 6.207 1.00 86.88 90 ILE A N 1
ATOM 731 C CA . ILE A 1 90 ? 9.348 12.765 5.597 1.00 86.88 90 ILE A CA 1
ATOM 732 C C . ILE A 1 90 ? 9.225 14.082 6.371 1.00 86.88 90 ILE A C 1
ATOM 734 O O . ILE A 1 90 ? 10.257 14.666 6.696 1.00 86.88 90 ILE A O 1
ATOM 738 N N . GLU A 1 91 ? 8.004 14.508 6.714 1.00 86.19 91 GLU A N 1
ATOM 739 C CA . GLU A 1 91 ? 7.748 15.704 7.539 1.00 86.19 91 GLU A CA 1
ATOM 740 C C . GLU A 1 91 ? 8.447 15.608 8.902 1.00 86.19 91 GLU A C 1
ATOM 742 O O . GLU A 1 91 ? 9.036 16.560 9.402 1.00 86.19 91 GLU A O 1
ATOM 747 N N . ARG A 1 92 ? 8.454 14.424 9.518 1.00 84.19 92 ARG A N 1
ATOM 748 C CA . ARG A 1 92 ? 9.119 14.228 10.811 1.00 84.19 92 A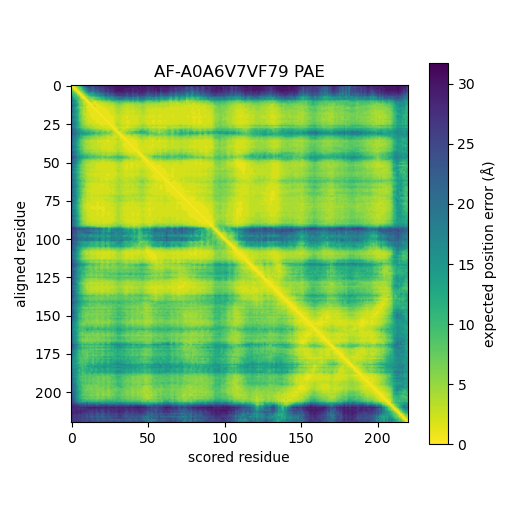RG A CA 1
ATOM 749 C C . ARG A 1 92 ? 10.647 14.142 10.720 1.00 84.19 92 ARG A C 1
ATOM 751 O O . ARG A 1 92 ? 11.297 14.161 11.767 1.00 84.19 92 ARG A O 1
ATOM 758 N N . CYS A 1 93 ? 11.225 14.036 9.526 1.00 77.75 93 CYS A N 1
ATOM 759 C CA . CYS A 1 93 ? 12.671 13.964 9.288 1.00 77.75 93 CYS A CA 1
ATOM 760 C C . CYS A 1 93 ? 13.282 15.322 8.902 1.00 77.75 93 CYS A C 1
ATOM 762 O O . CYS A 1 93 ? 14.375 15.357 8.338 1.00 77.75 93 CYS A O 1
ATOM 764 N N . ASP A 1 94 ? 12.594 16.435 9.186 1.00 64.56 94 ASP A N 1
ATOM 765 C CA . ASP A 1 94 ? 12.923 17.773 8.677 1.00 64.56 94 ASP A CA 1
ATOM 766 C C . ASP A 1 94 ? 14.352 18.284 8.924 1.00 64.56 94 ASP A C 1
ATOM 768 O O . ASP A 1 94 ? 14.827 19.096 8.136 1.00 64.56 94 ASP A O 1
ATOM 772 N N . ASN A 1 95 ? 15.078 17.733 9.898 1.00 62.56 95 ASN A N 1
ATOM 773 C CA . ASN A 1 95 ? 16.439 18.162 10.238 1.00 62.56 95 ASN A CA 1
ATOM 774 C C . ASN A 1 95 ? 17.566 17.321 9.601 1.00 62.56 95 ASN A C 1
ATOM 776 O O . ASN A 1 95 ? 18.729 17.680 9.754 1.00 62.56 95 ASN A O 1
ATOM 780 N N . ASP A 1 96 ? 17.253 16.231 8.889 1.00 66.31 96 ASP A N 1
ATOM 781 C CA . ASP A 1 96 ? 18.248 15.302 8.329 1.00 66.31 96 ASP A CA 1
ATOM 782 C C . ASP A 1 96 ? 18.105 15.163 6.799 1.00 66.31 96 ASP A C 1
ATOM 784 O O . ASP A 1 96 ? 17.544 14.200 6.261 1.00 66.31 96 ASP A O 1
ATOM 788 N N . GLU A 1 97 ? 18.655 16.141 6.073 1.00 64.50 97 GLU A N 1
ATOM 789 C CA . GLU A 1 97 ? 18.717 16.188 4.598 1.00 64.50 97 GLU A CA 1
ATOM 790 C C . GLU A 1 97 ? 19.298 14.896 3.988 1.00 64.50 97 GLU A C 1
ATOM 792 O O . GLU A 1 97 ? 18.834 14.413 2.952 1.00 64.50 97 GLU A O 1
ATOM 797 N N . ILE A 1 98 ? 20.267 14.275 4.668 1.00 62.72 98 ILE A N 1
ATOM 798 C CA . ILE A 1 98 ? 20.928 13.033 4.237 1.00 62.72 98 ILE A CA 1
ATOM 799 C C . ILE A 1 98 ? 19.938 11.856 4.235 1.00 62.72 98 ILE A C 1
ATOM 801 O O . ILE A 1 98 ? 19.888 11.062 3.290 1.00 62.72 98 ILE A O 1
ATOM 805 N N . ILE A 1 99 ? 19.108 11.754 5.277 1.00 65.94 99 ILE A N 1
ATOM 806 C CA . ILE A 1 99 ? 18.113 10.685 5.418 1.00 65.94 99 ILE A CA 1
ATOM 807 C C . ILE A 1 99 ? 16.972 10.899 4.413 1.00 65.94 99 ILE A C 1
ATOM 809 O O . ILE A 1 99 ? 16.513 9.933 3.788 1.00 65.94 99 ILE A O 1
ATOM 813 N N . LYS A 1 100 ? 16.568 12.158 4.198 1.00 63.09 100 LYS A N 1
ATOM 814 C CA . LYS A 1 100 ? 15.556 12.553 3.210 1.00 63.09 100 LYS A CA 1
ATOM 815 C C . LYS A 1 100 ? 15.959 12.226 1.778 1.00 63.09 100 LYS A C 1
ATOM 817 O O . LYS A 1 100 ? 15.210 11.529 1.100 1.00 63.09 100 LYS A O 1
ATOM 822 N N . HIS A 1 101 ? 17.115 12.698 1.312 1.00 64.31 101 HIS A N 1
ATOM 823 C CA . HIS A 1 101 ? 17.502 12.583 -0.099 1.00 64.31 101 HIS A CA 1
ATOM 824 C C . HIS A 1 101 ? 18.067 11.210 -0.485 1.00 64.31 101 HIS A C 1
ATOM 826 O O . HIS A 1 101 ? 18.008 10.837 -1.656 1.00 64.31 101 HIS A O 1
ATOM 832 N N . GLY A 1 102 ? 18.577 10.437 0.479 1.00 67.75 102 GLY A N 1
ATOM 833 C CA . GLY A 1 102 ? 19.111 9.098 0.228 1.00 67.75 102 GLY A CA 1
ATOM 834 C C . GLY A 1 102 ? 18.107 7.980 0.505 1.00 67.75 102 GLY A C 1
ATOM 835 O O . GLY A 1 102 ? 17.656 7.281 -0.404 1.00 67.75 102 GLY A O 1
ATOM 836 N N . ARG A 1 103 ? 17.787 7.775 1.788 1.00 71.44 103 ARG A N 1
ATOM 837 C CA . ARG A 1 103 ? 17.115 6.558 2.267 1.00 71.44 103 ARG A CA 1
ATOM 838 C C . ARG A 1 103 ? 15.607 6.596 2.054 1.00 71.44 103 ARG A C 1
ATOM 840 O O . ARG A 1 103 ? 15.042 5.637 1.534 1.00 71.44 103 ARG A O 1
ATOM 847 N N . LEU A 1 104 ? 14.947 7.680 2.459 1.00 70.19 104 LEU A N 1
ATOM 848 C CA . LEU A 1 104 ? 13.479 7.741 2.505 1.00 70.19 104 LEU A CA 1
ATOM 849 C C . LEU A 1 104 ? 12.841 7.739 1.115 1.00 70.19 104 LEU A C 1
ATOM 851 O O . LEU A 1 104 ? 11.796 7.125 0.936 1.00 70.19 104 LEU A O 1
ATOM 855 N N . GLN A 1 105 ? 13.501 8.338 0.120 1.00 68.44 105 GLN A N 1
ATOM 856 C CA . GLN A 1 105 ? 13.037 8.316 -1.275 1.00 68.44 105 GLN A CA 1
ATOM 857 C C . GLN A 1 105 ? 13.022 6.906 -1.879 1.00 68.44 105 GLN A C 1
ATOM 859 O O . GLN A 1 105 ? 12.237 6.627 -2.779 1.00 68.44 105 GLN A O 1
ATOM 864 N N . ARG A 1 106 ? 13.889 6.012 -1.389 1.00 69.75 106 ARG A N 1
ATOM 865 C CA . ARG A 1 106 ? 14.010 4.624 -1.864 1.00 69.75 106 ARG A CA 1
ATOM 866 C C . ARG A 1 106 ? 13.302 3.618 -0.961 1.00 69.75 106 ARG A C 1
ATOM 868 O O . ARG A 1 106 ? 13.173 2.458 -1.333 1.00 69.75 106 ARG A O 1
ATOM 875 N N . THR A 1 107 ? 12.879 4.039 0.231 1.00 78.00 107 THR A N 1
ATOM 876 C CA . THR A 1 107 ? 12.220 3.157 1.193 1.00 78.00 107 THR A CA 1
ATOM 877 C C . THR A 1 107 ? 10.721 3.152 0.928 1.00 78.00 107 THR A C 1
ATOM 879 O O . THR A 1 107 ? 10.055 4.190 0.964 1.00 78.00 107 THR A O 1
ATOM 882 N N . GLU A 1 108 ? 10.173 1.967 0.690 1.00 82.44 108 GLU A N 1
ATOM 883 C CA . GLU A 1 108 ? 8.730 1.771 0.710 1.00 82.44 108 GLU A CA 1
ATOM 884 C C . GLU A 1 108 ? 8.245 1.543 2.134 1.00 82.44 108 GLU A C 1
ATOM 886 O O . GLU A 1 108 ? 8.847 0.781 2.890 1.00 82.44 108 GLU A O 1
ATOM 891 N N . PHE A 1 109 ? 7.157 2.228 2.484 1.00 89.94 109 PHE A N 1
ATOM 892 C CA . PHE A 1 109 ? 6.467 2.053 3.751 1.00 89.94 109 PHE A CA 1
ATOM 893 C C . PHE A 1 109 ? 5.172 1.287 3.521 1.00 89.94 109 PHE A C 1
ATOM 895 O O . PHE A 1 109 ? 4.464 1.537 2.548 1.00 89.94 109 PHE A O 1
ATOM 902 N N . TYR A 1 110 ? 4.858 0.388 4.443 1.00 92.44 110 TYR A N 1
ATOM 903 C CA . TYR A 1 110 ? 3.710 -0.502 4.383 1.00 92.44 110 TYR A CA 1
ATOM 904 C C . TYR A 1 110 ? 2.747 -0.228 5.533 1.00 92.44 110 TYR A C 1
ATOM 906 O O . TYR A 1 110 ? 3.142 0.216 6.615 1.00 92.44 110 TYR A O 1
ATOM 914 N N . LEU A 1 111 ? 1.472 -0.532 5.303 1.00 94.69 111 LEU A N 1
ATOM 915 C CA . LEU A 1 111 ? 0.416 -0.422 6.302 1.00 94.69 111 LEU A CA 1
ATOM 916 C C . LEU A 1 111 ? -0.092 -1.814 6.690 1.00 94.69 111 LEU A C 1
ATOM 918 O O . LEU A 1 111 ? -0.676 -2.520 5.872 1.00 94.69 111 LEU A O 1
ATOM 922 N N . GLY A 1 112 ? 0.050 -2.177 7.964 1.00 94.38 112 GLY A N 1
ATOM 923 C CA . GLY A 1 112 ? -0.580 -3.355 8.555 1.00 94.38 112 GLY A CA 1
ATOM 924 C C . GLY A 1 112 ? -1.840 -2.983 9.339 1.00 94.38 112 GLY A C 1
ATOM 925 O O . GLY A 1 112 ? -1.743 -2.363 10.396 1.00 94.38 112 GLY A O 1
ATOM 926 N N . ILE A 1 113 ? -3.028 -3.383 8.869 1.00 94.19 113 ILE A N 1
ATOM 927 C CA . ILE A 1 113 ? -4.293 -3.099 9.574 1.00 94.19 113 ILE A CA 1
ATOM 928 C C . ILE A 1 113 ? -4.677 -4.224 10.538 1.00 94.19 113 ILE A C 1
ATOM 930 O O . ILE A 1 113 ? -5.185 -5.265 10.137 1.00 94.19 113 ILE A O 1
ATOM 934 N N . LEU A 1 114 ? -4.521 -3.990 11.835 1.00 92.94 114 LEU A N 1
ATOM 935 C CA . LEU A 1 114 ? -4.857 -4.942 12.888 1.00 92.94 114 LEU A CA 1
ATOM 936 C C . LEU A 1 114 ? -6.345 -4.907 13.265 1.00 92.94 114 LEU A C 1
ATOM 938 O O . LEU A 1 114 ? -7.027 -3.901 13.107 1.00 92.94 114 LEU A O 1
ATOM 942 N N . ASP A 1 115 ? -6.830 -6.007 13.840 1.00 87.75 115 ASP A N 1
ATOM 943 C CA . ASP A 1 115 ? -8.150 -6.116 14.481 1.00 87.75 115 ASP A CA 1
ATOM 944 C C . ASP A 1 115 ? -9.363 -5.689 13.627 1.00 87.75 115 ASP A C 1
ATOM 946 O O . ASP A 1 115 ? -10.283 -5.002 14.069 1.00 87.75 115 ASP A O 1
ATOM 950 N N . VAL A 1 116 ? -9.384 -6.128 12.371 1.00 89.19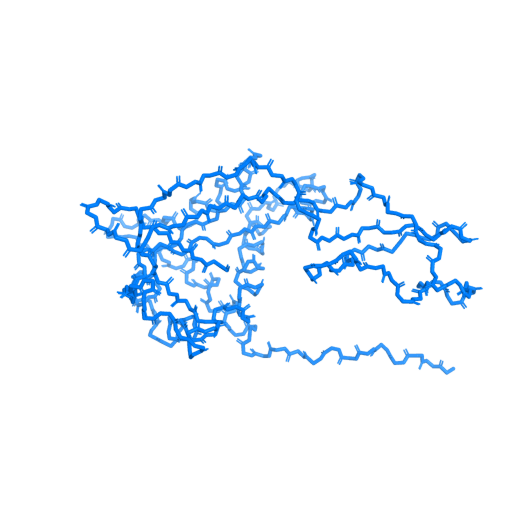 116 VAL A N 1
ATOM 951 C CA . VAL A 1 116 ? -10.558 -5.978 11.503 1.00 89.19 116 VAL A CA 1
ATOM 952 C C . VAL A 1 116 ? -11.713 -6.836 12.043 1.00 89.19 116 VAL A C 1
ATOM 954 O O . VAL A 1 116 ? -11.531 -8.021 12.357 1.00 89.19 116 VAL A O 1
ATOM 957 N N . LYS A 1 117 ? -12.908 -6.239 12.158 1.00 81.12 117 LYS A N 1
ATOM 958 C CA . LYS A 1 117 ? -14.104 -6.877 12.744 1.00 81.12 117 LYS A CA 1
ATOM 959 C C . LYS A 1 117 ? -14.668 -7.998 11.866 1.00 81.12 117 LYS A C 1
ATOM 961 O O . LYS A 1 117 ? -15.155 -9.005 12.380 1.00 81.12 117 LYS A O 1
ATOM 966 N N . THR A 1 118 ? -14.598 -7.842 10.547 1.00 80.88 118 THR A N 1
ATOM 967 C CA . THR A 1 118 ? -15.156 -8.770 9.556 1.00 80.88 118 THR A CA 1
ATOM 968 C C . THR A 1 118 ? -14.296 -10.028 9.412 1.00 80.88 118 THR A C 1
ATOM 970 O O . THR A 1 118 ? -13.430 -10.156 8.544 1.00 80.88 118 THR A O 1
ATOM 973 N N . LYS A 1 119 ? -14.539 -10.993 10.308 1.00 84.38 119 LYS A N 1
ATOM 974 C CA . LYS A 1 119 ? -13.906 -12.315 10.281 1.00 84.38 119 LYS A CA 1
ATOM 975 C C . LYS A 1 119 ? -14.629 -13.246 9.309 1.00 84.38 119 LYS A C 1
ATOM 977 O O . LYS A 1 119 ? -15.786 -13.604 9.520 1.00 84.38 119 LYS A O 1
ATOM 982 N N . HIS A 1 120 ? -13.906 -13.724 8.303 1.00 84.50 120 HIS A N 1
ATOM 983 C CA . HIS A 1 120 ? -14.393 -14.695 7.331 1.00 84.50 120 HIS A CA 1
ATOM 984 C C . HIS A 1 120 ? -13.682 -16.046 7.475 1.00 84.50 120 HIS A C 1
ATOM 986 O O . HIS A 1 120 ? -12.469 -16.138 7.678 1.00 84.50 120 HIS A O 1
ATOM 992 N N . SER A 1 121 ? -14.461 -17.125 7.358 1.00 82.69 121 SER A N 1
ATOM 993 C CA . SER A 1 121 ? -13.916 -18.469 7.143 1.00 82.69 121 SER A CA 1
ATOM 994 C C . SER A 1 121 ? -13.379 -18.570 5.720 1.00 82.69 121 SER A C 1
ATOM 996 O O . SER A 1 121 ? -13.990 -18.032 4.800 1.00 82.69 121 SER A O 1
ATOM 998 N N . ILE A 1 122 ? -12.301 -19.335 5.517 1.00 82.69 122 ILE A N 1
ATOM 999 C CA . ILE A 1 122 ? -11.733 -19.614 4.185 1.00 82.69 122 ILE A CA 1
ATOM 1000 C C . ILE A 1 122 ? -12.801 -20.173 3.228 1.00 82.69 122 ILE A C 1
ATOM 1002 O O . ILE A 1 122 ? -12.763 -19.911 2.032 1.00 82.69 122 ILE A O 1
ATOM 1006 N N . ARG A 1 123 ? -13.788 -20.913 3.755 1.00 82.44 123 ARG A N 1
ATOM 1007 C CA . ARG A 1 123 ? -14.890 -21.495 2.966 1.00 82.44 123 ARG A CA 1
ATOM 1008 C C . ARG A 1 123 ? -15.878 -20.449 2.435 1.00 82.44 123 ARG A C 1
ATOM 1010 O O . ARG A 1 123 ? -16.607 -20.744 1.501 1.00 82.44 123 ARG A O 1
ATOM 1017 N N . HIS A 1 124 ? -15.909 -19.259 3.031 1.00 83.69 124 HIS A N 1
ATOM 1018 C CA . HIS A 1 124 ? -16.816 -18.164 2.673 1.00 83.69 124 HIS A CA 1
ATOM 1019 C C . HIS A 1 124 ? -16.106 -17.062 1.868 1.00 83.69 124 HIS A C 1
ATOM 1021 O O . HIS A 1 124 ? -16.599 -15.938 1.800 1.00 83.69 124 HIS A O 1
ATOM 1027 N N . LEU A 1 125 ? -14.930 -17.354 1.301 1.00 85.25 125 LEU A N 1
ATOM 1028 C CA . LEU A 1 125 ? -14.215 -16.438 0.417 1.00 85.25 125 LEU A CA 1
ATOM 1029 C C . LEU A 1 125 ? -14.741 -16.598 -1.010 1.00 85.25 125 LEU A C 1
ATOM 1031 O O . LEU A 1 125 ? -14.414 -17.555 -1.708 1.00 85.25 125 LEU A O 1
ATOM 1035 N N . THR A 1 126 ? -15.578 -15.652 -1.411 1.00 88.94 126 THR A N 1
ATOM 1036 C CA . THR A 1 126 ? -16.211 -15.551 -2.731 1.00 88.94 126 THR A CA 1
ATOM 1037 C C . THR A 1 126 ? -15.741 -14.290 -3.464 1.00 88.94 126 THR A C 1
ATOM 1039 O O . THR A 1 126 ? -15.084 -13.424 -2.884 1.00 88.94 126 THR A O 1
ATOM 1042 N N . GLY A 1 127 ? -16.050 -14.179 -4.762 1.00 89.38 127 GLY A N 1
ATOM 1043 C CA . GLY A 1 127 ? -15.573 -13.079 -5.617 1.00 89.38 127 GLY A CA 1
ATOM 1044 C C . GLY A 1 127 ? -15.999 -11.674 -5.162 1.00 89.38 127 GLY A C 1
ATOM 1045 O O . GLY A 1 127 ? -15.302 -10.704 -5.434 1.00 89.38 127 GLY A O 1
ATOM 1046 N N . ASP A 1 128 ? -17.086 -11.549 -4.396 1.00 89.62 128 ASP A N 1
ATOM 1047 C CA . ASP A 1 128 ? -17.555 -10.281 -3.816 1.00 89.62 128 ASP A CA 1
ATOM 1048 C C . ASP A 1 128 ? -16.610 -9.699 -2.749 1.00 89.62 128 ASP A C 1
ATOM 1050 O O . ASP A 1 128 ? -16.779 -8.540 -2.353 1.00 89.62 128 ASP A O 1
ATOM 1054 N N . LYS A 1 129 ? -15.655 -10.498 -2.253 1.00 88.94 129 LYS A N 1
ATOM 1055 C CA . LYS A 1 129 ? -14.638 -10.085 -1.276 1.00 88.94 129 LYS A CA 1
ATOM 1056 C C . LYS A 1 129 ? -13.345 -9.591 -1.925 1.00 88.94 129 LYS A C 1
ATOM 1058 O O . LYS A 1 129 ? -12.480 -9.090 -1.214 1.00 88.94 129 LYS A O 1
ATOM 1063 N N . VAL A 1 130 ? -13.203 -9.708 -3.246 1.00 90.31 130 VAL A N 1
ATOM 1064 C CA . VAL A 1 130 ? -12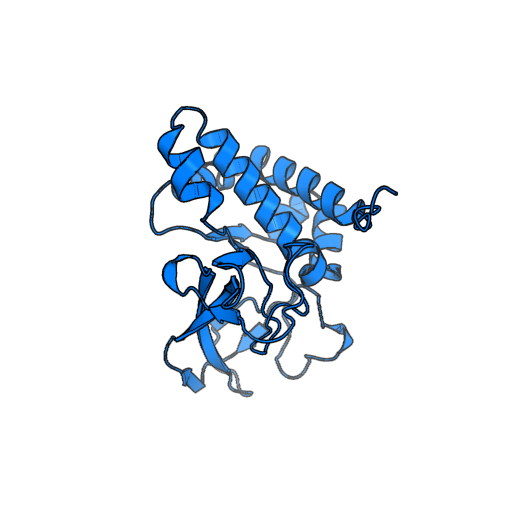.005 -9.248 -3.960 1.00 90.31 130 VAL A CA 1
ATOM 1065 C C . VAL A 1 130 ? -11.855 -7.734 -3.800 1.00 90.31 130 VAL A C 1
ATOM 1067 O O . VAL A 1 130 ? -12.804 -6.979 -3.997 1.00 90.31 130 VAL A O 1
ATOM 1070 N N . GLY A 1 131 ? -10.654 -7.298 -3.415 1.00 88.62 131 GLY A N 1
ATOM 1071 C CA . GLY A 1 131 ? -10.311 -5.885 -3.234 1.00 88.62 131 GLY A CA 1
ATOM 1072 C C . GLY A 1 131 ? -10.809 -5.238 -1.934 1.00 88.62 131 GLY A C 1
ATOM 1073 O O . GLY A 1 131 ? -10.494 -4.070 -1.697 1.00 88.62 131 GLY A O 1
ATOM 1074 N N . LYS A 1 132 ? -11.545 -5.977 -1.093 1.00 91.88 132 LYS A N 1
ATOM 1075 C CA . LYS A 1 132 ? -12.032 -5.532 0.222 1.00 91.88 132 LYS A CA 1
ATOM 1076 C C . LYS A 1 132 ? -11.081 -5.950 1.337 1.00 91.88 132 LYS A C 1
ATOM 1078 O O . LYS A 1 132 ? -10.396 -6.965 1.228 1.00 91.88 132 LYS A O 1
ATOM 1083 N N . LEU A 1 133 ? -11.098 -5.207 2.439 1.00 92.12 133 LEU A N 1
ATOM 1084 C CA . LEU A 1 133 ? -10.379 -5.595 3.647 1.00 92.12 133 LEU A CA 1
ATOM 1085 C C . LEU A 1 133 ? -11.152 -6.703 4.367 1.00 92.12 133 LEU A C 1
ATOM 1087 O O . LEU A 1 133 ? -12.300 -6.516 4.761 1.00 92.12 133 LEU A O 1
ATOM 1091 N N . ILE A 1 134 ? -10.515 -7.856 4.559 1.00 90.75 134 ILE A N 1
ATOM 1092 C CA . ILE A 1 134 ? -11.107 -8.994 5.264 1.00 90.75 134 ILE A CA 1
ATOM 1093 C C . ILE A 1 134 ? -10.112 -9.598 6.247 1.00 90.75 134 ILE A C 1
ATOM 1095 O O . ILE A 1 134 ? -8.902 -9.608 6.018 1.00 90.75 134 ILE A O 1
ATOM 1099 N N . ARG A 1 135 ? -10.630 -10.174 7.333 1.00 89.69 135 ARG A N 1
ATOM 1100 C CA . ARG A 1 135 ? -9.830 -10.954 8.277 1.00 89.69 135 ARG A CA 1
ATOM 1101 C C . ARG A 1 135 ? -10.078 -12.434 8.074 1.00 89.69 135 ARG A C 1
ATOM 1103 O O . ARG A 1 135 ? -11.206 -12.904 8.218 1.00 89.69 135 ARG A O 1
ATOM 1110 N N . ILE A 1 136 ? -9.015 -13.185 7.816 1.00 87.69 136 ILE A N 1
ATOM 1111 C CA . ILE A 1 136 ? -9.078 -14.640 7.681 1.00 87.69 136 ILE A CA 1
ATOM 1112 C C . ILE A 1 136 ? -8.383 -15.274 8.883 1.00 87.69 136 ILE A C 1
ATOM 1114 O O . ILE A 1 136 ? -7.401 -14.761 9.420 1.00 87.69 136 ILE A O 1
ATOM 1118 N N . SER A 1 137 ? -8.908 -16.413 9.323 1.00 83.12 137 SER A N 1
ATOM 1119 C CA . SER A 1 137 ? -8.306 -17.202 10.390 1.00 83.12 137 SER A CA 1
ATOM 1120 C C . SER A 1 137 ? -8.173 -18.657 9.965 1.00 83.12 137 SER A C 1
ATOM 1122 O O . SER A 1 137 ? -9.153 -19.247 9.504 1.00 83.12 137 SER A O 1
ATOM 1124 N N . GLY A 1 138 ? -6.993 -19.242 10.145 1.00 77.81 138 GLY A N 1
ATOM 1125 C CA . GLY A 1 138 ? -6.725 -20.617 9.735 1.00 77.81 138 GLY A CA 1
ATOM 1126 C C . GLY A 1 138 ? -5.424 -21.159 10.311 1.00 77.81 138 GLY A C 1
ATOM 1127 O O . GLY A 1 138 ? -4.606 -20.413 10.848 1.00 77.81 138 GLY A O 1
ATOM 1128 N N . GLN A 1 139 ? -5.252 -22.475 10.209 1.00 82.25 139 GLN A N 1
ATOM 1129 C CA . GLN A 1 139 ? -4.016 -23.156 10.582 1.00 82.25 139 GLN A CA 1
ATOM 1130 C C . GLN A 1 139 ? -3.069 -23.220 9.380 1.00 82.25 139 GLN A C 1
ATOM 1132 O O . GLN A 1 139 ? -3.492 -23.582 8.284 1.00 82.25 139 GLN A O 1
ATOM 1137 N N . ILE A 1 140 ? -1.786 -22.939 9.591 1.00 84.50 140 ILE A N 1
ATOM 1138 C CA . ILE A 1 140 ? -0.755 -23.069 8.556 1.00 84.50 140 ILE A CA 1
ATOM 1139 C C . ILE A 1 140 ? -0.331 -24.540 8.459 1.00 84.50 140 ILE A C 1
ATOM 1141 O O . ILE A 1 140 ? -0.005 -25.165 9.466 1.00 84.50 140 ILE A O 1
ATOM 1145 N N . VAL A 1 141 ? -0.359 -25.099 7.248 1.00 87.06 141 VAL A N 1
ATOM 1146 C CA . VAL A 1 141 ? 0.029 -26.496 6.960 1.00 87.06 141 VAL A CA 1
ATOM 1147 C C . VAL A 1 141 ? 1.433 -26.567 6.383 1.00 87.06 141 VAL A C 1
ATOM 1149 O O . VAL A 1 141 ? 2.182 -27.495 6.666 1.00 87.06 141 VAL A O 1
ATOM 1152 N N . ARG A 1 142 ? 1.784 -25.600 5.535 1.00 87.69 142 ARG A N 1
ATOM 1153 C CA . ARG A 1 142 ? 3.084 -25.548 4.874 1.00 87.69 142 ARG A CA 1
ATOM 1154 C C . ARG A 1 142 ? 3.529 -24.106 4.735 1.00 87.69 142 ARG A C 1
ATOM 1156 O O . ARG A 1 142 ? 2.746 -23.264 4.297 1.00 87.69 142 ARG A O 1
ATOM 1163 N N . THR A 1 143 ? 4.789 -23.859 5.049 1.00 88.56 143 THR A N 1
ATOM 1164 C CA . THR A 1 143 ? 5.501 -22.621 4.745 1.00 88.56 143 THR A CA 1
ATOM 1165 C C . THR A 1 143 ? 6.505 -22.906 3.634 1.00 88.56 143 THR A C 1
ATOM 1167 O O . THR A 1 143 ? 7.154 -23.954 3.614 1.00 88.56 143 THR A O 1
ATOM 1170 N N . HIS A 1 144 ? 6.580 -22.012 2.656 1.00 88.44 144 HIS A N 1
ATOM 1171 C CA . HIS A 1 144 ? 7.673 -21.993 1.692 1.00 88.44 144 HIS A CA 1
ATOM 1172 C C . HIS A 1 144 ? 8.787 -21.075 2.207 1.00 88.44 144 HIS A C 1
ATOM 1174 O O . HIS A 1 144 ? 8.569 -20.270 3.119 1.00 88.44 144 HIS A O 1
ATOM 1180 N N . GLN A 1 145 ? 9.987 -21.233 1.649 1.00 89.56 145 GLN A N 1
ATOM 1181 C CA . GLN A 1 145 ? 11.097 -20.329 1.933 1.00 89.56 145 GLN A CA 1
ATOM 1182 C C . GLN A 1 145 ? 10.762 -18.914 1.453 1.00 89.56 145 GLN A C 1
ATOM 1184 O O . GLN A 1 145 ? 9.941 -18.730 0.550 1.00 89.56 145 GLN A O 1
ATOM 1189 N N . VAL A 1 146 ? 11.368 -17.931 2.113 1.00 90.19 146 VAL A N 1
ATOM 1190 C CA . VAL A 1 146 ? 11.265 -16.526 1.723 1.00 90.19 146 VAL A CA 1
ATOM 1191 C C . VAL A 1 146 ? 12.086 -16.332 0.453 1.00 90.19 146 VAL A C 1
ATOM 1193 O O . VAL A 1 146 ? 13.232 -16.778 0.386 1.00 90.19 146 VAL A O 1
ATOM 1196 N N . HIS A 1 147 ? 11.491 -15.690 -0.546 1.00 88.56 147 HIS A N 1
ATOM 1197 C CA . HIS A 1 147 ? 12.156 -15.333 -1.792 1.00 88.56 147 HIS A CA 1
ATOM 1198 C C . HIS A 1 147 ? 11.971 -13.835 -2.060 1.00 88.56 147 HIS A C 1
ATOM 1200 O O . HIS A 1 147 ? 10.876 -13.325 -1.823 1.00 88.56 147 HIS A O 1
ATOM 1206 N N . PRO A 1 148 ? 12.994 -13.131 -2.570 1.00 89.81 148 PRO A N 1
ATOM 1207 C CA . PRO A 1 148 ? 12.837 -11.743 -2.982 1.00 89.81 148 PRO A CA 1
ATOM 1208 C C . PRO A 1 148 ? 11.982 -11.671 -4.255 1.00 89.81 148 PRO A C 1
ATOM 1210 O O . PRO A 1 148 ? 12.304 -12.290 -5.271 1.00 89.81 148 PRO A O 1
ATOM 1213 N N . GLU A 1 149 ? 10.894 -10.910 -4.205 1.00 89.25 149 GLU A N 1
ATOM 1214 C CA . GLU A 1 149 ? 10.012 -10.615 -5.332 1.00 89.25 149 GLU A CA 1
ATOM 1215 C C . GLU A 1 149 ? 10.334 -9.228 -5.894 1.00 89.25 149 GLU A C 1
ATOM 1217 O O . GLU A 1 149 ? 10.468 -8.258 -5.150 1.00 89.25 149 GLU A O 1
ATOM 1222 N N . LEU A 1 150 ? 10.487 -9.129 -7.217 1.00 90.12 150 LEU A N 1
ATOM 1223 C CA . LEU A 1 150 ? 10.722 -7.859 -7.901 1.00 90.12 150 LEU A CA 1
ATOM 1224 C C . LEU A 1 150 ? 9.400 -7.090 -8.005 1.00 90.12 150 LEU A C 1
ATOM 1226 O O . LEU A 1 150 ? 8.528 -7.498 -8.767 1.00 90.12 150 LEU A O 1
ATOM 1230 N N . CYS A 1 151 ? 9.269 -5.967 -7.300 1.00 87.62 151 CYS A N 1
ATOM 1231 C CA . CYS A 1 151 ? 8.067 -5.127 -7.362 1.00 87.62 151 CYS A CA 1
ATOM 1232 C C . CYS A 1 151 ? 8.203 -4.014 -8.407 1.00 87.62 151 CYS A C 1
ATOM 1234 O O . CYS A 1 151 ? 7.322 -3.836 -9.253 1.00 87.62 151 CYS A O 1
ATOM 1236 N N . LEU A 1 152 ? 9.328 -3.290 -8.384 1.00 89.44 152 LEU A N 1
ATOM 1237 C CA . LEU A 1 152 ? 9.648 -2.239 -9.352 1.00 89.44 152 LEU A CA 1
ATOM 1238 C C . LEU A 1 152 ? 10.991 -2.541 -10.014 1.00 89.44 152 LEU A C 1
ATOM 1240 O O . LEU A 1 152 ? 12.036 -2.547 -9.365 1.00 89.44 152 LEU A O 1
ATOM 1244 N N . GLY A 1 153 ? 10.959 -2.771 -11.323 1.00 92.19 153 GLY A N 1
ATOM 1245 C CA . GLY A 1 153 ? 12.153 -2.986 -12.129 1.00 92.19 153 GLY A CA 1
ATOM 1246 C C . GLY A 1 153 ? 12.766 -1.673 -12.601 1.00 92.19 153 GLY A C 1
ATOM 1247 O O . GLY A 1 153 ? 12.066 -0.793 -13.110 1.00 92.19 153 GLY A O 1
ATOM 1248 N N . THR A 1 154 ? 14.086 -1.571 -12.478 1.00 93.56 154 THR A N 1
ATOM 1249 C CA . THR A 1 154 ? 14.891 -0.565 -13.172 1.00 93.56 154 THR A CA 1
ATOM 1250 C C . THR A 1 154 ? 15.604 -1.237 -14.339 1.00 93.56 154 THR A C 1
ATOM 1252 O O . THR A 1 154 ? 16.350 -2.195 -14.155 1.00 93.56 154 THR A O 1
ATOM 1255 N N . PHE A 1 155 ? 15.378 -0.739 -15.549 1.00 95.00 155 PHE A N 1
ATOM 1256 C CA . PHE A 1 155 ? 15.875 -1.322 -16.790 1.00 95.00 155 PHE A CA 1
ATOM 1257 C C . PHE A 1 155 ? 16.842 -0.371 -17.485 1.00 95.00 155 PHE A C 1
ATOM 1259 O O . PHE A 1 155 ? 16.572 0.819 -17.594 1.00 95.00 155 PHE A O 1
ATOM 1266 N N . VAL A 1 156 ? 17.949 -0.891 -17.996 1.00 95.31 156 VAL A N 1
ATOM 1267 C CA . VAL A 1 156 ? 18.904 -0.157 -18.826 1.00 95.31 156 VAL A CA 1
ATOM 1268 C C . VAL A 1 156 ? 18.700 -0.589 -20.271 1.00 95.31 156 VAL A C 1
ATOM 1270 O O . VAL A 1 156 ? 18.612 -1.776 -20.577 1.00 95.31 156 VAL A O 1
ATOM 1273 N N . CYS A 1 157 ? 18.558 0.384 -21.164 1.00 95.25 157 CYS A N 1
ATOM 1274 C CA . CYS A 1 157 ? 18.462 0.132 -22.594 1.00 95.25 157 CYS A CA 1
ATOM 1275 C C . CYS A 1 157 ? 19.833 -0.274 -23.151 1.00 95.25 157 CYS A C 1
ATOM 1277 O O . CYS A 1 157 ? 20.773 0.511 -23.046 1.00 95.25 157 CYS A O 1
ATOM 1279 N N . ASP A 1 158 ? 19.934 -1.431 -23.806 1.00 94.38 158 ASP A N 1
ATOM 1280 C CA . ASP A 1 158 ? 21.213 -1.902 -24.366 1.00 94.38 158 ASP A CA 1
ATOM 1281 C C . ASP A 1 158 ? 21.710 -1.025 -25.528 1.00 94.38 158 ASP A C 1
ATOM 1283 O O . ASP A 1 158 ? 22.909 -0.918 -25.765 1.00 94.38 158 ASP A O 1
ATOM 1287 N N . ASP A 1 159 ? 20.792 -0.365 -26.241 1.00 92.69 159 ASP A N 1
ATOM 1288 C CA . ASP A 1 159 ? 21.129 0.421 -27.434 1.00 92.69 159 ASP A CA 1
ATOM 1289 C C . ASP A 1 159 ? 21.616 1.837 -27.112 1.00 92.69 159 ASP A C 1
ATOM 1291 O O . ASP A 1 159 ? 22.474 2.372 -27.807 1.00 92.69 159 ASP A O 1
ATOM 1295 N N . CYS A 1 160 ? 21.032 2.483 -26.099 1.00 92.75 160 CYS A N 1
ATOM 1296 C CA . CYS A 1 160 ? 21.316 3.888 -25.784 1.00 92.75 160 CYS A CA 1
ATOM 1297 C C . CYS A 1 160 ? 21.813 4.122 -24.354 1.00 92.75 160 CYS A C 1
ATOM 1299 O O . CYS A 1 160 ? 22.079 5.264 -23.992 1.00 92.75 160 CYS A O 1
ATOM 1301 N N . GLY A 1 161 ? 21.898 3.076 -23.529 1.00 91.94 161 GLY A N 1
ATOM 1302 C CA . GLY A 1 161 ? 22.351 3.157 -22.138 1.00 91.94 161 GLY A CA 1
ATOM 1303 C C . GLY A 1 161 ? 21.400 3.893 -21.188 1.00 91.94 161 GLY A C 1
ATOM 1304 O O . GLY A 1 161 ? 21.737 4.087 -20.024 1.00 91.94 161 GLY A O 1
ATOM 1305 N N . VAL A 1 162 ? 20.220 4.324 -21.650 1.00 94.12 162 VAL A N 1
ATOM 1306 C CA . VAL A 1 162 ? 19.265 5.067 -20.815 1.00 94.12 162 VAL A CA 1
ATOM 1307 C C . VAL A 1 162 ? 18.622 4.151 -19.779 1.00 94.12 162 VAL A C 1
ATOM 1309 O O . VAL A 1 162 ? 18.113 3.079 -20.115 1.00 94.12 162 VAL A O 1
ATOM 1312 N N . THR A 1 163 ? 18.611 4.613 -18.528 1.00 92.62 163 THR A N 1
ATOM 1313 C CA . THR A 1 163 ? 18.004 3.922 -17.387 1.00 92.62 163 THR A CA 1
ATOM 1314 C C . THR A 1 163 ? 16.547 4.337 -17.207 1.00 92.62 163 THR A C 1
ATOM 1316 O O . THR A 1 163 ? 16.256 5.476 -16.855 1.00 92.62 163 THR A O 1
ATOM 1319 N N . ILE A 1 164 ? 15.640 3.384 -17.385 1.00 91.94 164 ILE A N 1
ATOM 1320 C CA . ILE A 1 164 ? 14.196 3.504 -17.190 1.00 91.94 164 ILE A CA 1
ATOM 1321 C C . ILE A 1 164 ? 13.864 2.945 -15.803 1.00 91.94 164 ILE A C 1
ATOM 1323 O O . ILE A 1 164 ? 14.092 1.766 -15.535 1.00 91.94 164 ILE A O 1
ATOM 1327 N N . ARG A 1 165 ? 13.347 3.784 -14.903 1.00 90.56 165 ARG A N 1
ATOM 1328 C CA . ARG A 1 165 ? 13.087 3.429 -13.494 1.00 90.56 165 ARG A CA 1
ATOM 1329 C C . ARG A 1 165 ? 11.603 3.172 -13.233 1.00 90.56 165 ARG A C 1
ATOM 1331 O O . ARG A 1 165 ? 10.750 3.648 -13.976 1.00 90.56 165 ARG A O 1
ATOM 1338 N N . ASN A 1 166 ? 11.312 2.501 -12.117 1.00 87.44 166 ASN A N 1
ATOM 1339 C CA . ASN A 1 166 ? 9.962 2.335 -11.561 1.00 87.44 166 ASN A CA 1
ATOM 1340 C C . ASN A 1 166 ? 8.975 1.607 -12.489 1.00 87.44 166 ASN A C 1
ATOM 1342 O O . ASN A 1 166 ? 7.803 1.976 -12.567 1.00 87.44 166 ASN A O 1
ATOM 1346 N N . VAL A 1 167 ? 9.431 0.569 -13.195 1.00 90.19 167 VAL A N 1
ATOM 1347 C CA . VAL A 1 167 ? 8.563 -0.245 -14.057 1.00 90.19 167 VAL A CA 1
ATOM 1348 C C . VAL A 1 167 ? 7.855 -1.303 -13.204 1.00 90.19 167 VAL A C 1
ATOM 1350 O O . VAL A 1 167 ? 8.519 -2.225 -12.715 1.00 90.19 167 VAL A O 1
ATOM 1353 N N . PRO A 1 168 ? 6.528 -1.205 -13.009 1.00 88.88 168 PRO A N 1
ATOM 1354 C CA . PRO A 1 168 ? 5.803 -2.112 -12.131 1.00 88.88 168 PRO A CA 1
ATOM 1355 C C . PRO A 1 168 ? 5.775 -3.531 -12.694 1.00 88.88 168 PRO A C 1
ATOM 1357 O O . PRO A 1 168 ? 5.527 -3.736 -13.883 1.00 88.88 168 PRO A O 1
ATOM 1360 N N . GLN A 1 169 ? 5.996 -4.510 -11.824 1.00 89.06 169 GLN A N 1
ATOM 1361 C CA . GLN A 1 169 ? 5.863 -5.924 -12.150 1.00 89.06 169 GLN A CA 1
ATOM 1362 C C . GLN A 1 169 ? 4.515 -6.425 -11.625 1.00 89.06 169 GLN A C 1
ATOM 1364 O O . GLN A 1 169 ? 4.259 -6.403 -10.425 1.00 89.06 169 GLN A O 1
ATOM 1369 N N . GLN A 1 170 ? 3.621 -6.853 -12.516 1.00 82.44 170 GLN A N 1
ATOM 1370 C CA . GLN A 1 170 ? 2.309 -7.387 -12.135 1.00 82.44 170 GLN A CA 1
ATOM 1371 C C . GLN A 1 170 ? 2.280 -8.895 -12.370 1.00 82.44 170 GLN A C 1
ATOM 1373 O O . GLN A 1 170 ? 1.920 -9.341 -13.456 1.00 82.44 170 GLN A O 1
ATOM 1378 N N . PHE A 1 171 ? 2.688 -9.679 -11.367 1.00 75.88 171 PHE A N 1
ATOM 1379 C CA . PHE A 1 171 ? 2.678 -11.156 -11.370 1.00 75.88 171 PHE A CA 1
ATOM 1380 C C . PHE A 1 171 ? 3.476 -11.841 -12.496 1.00 75.88 171 PHE A C 1
ATOM 1382 O O . PHE A 1 171 ? 3.440 -13.063 -12.632 1.00 75.88 171 PHE A O 1
ATOM 1389 N N . GLN A 1 172 ? 4.202 -11.070 -13.300 1.00 85.31 172 GLN A N 1
ATOM 1390 C CA . GLN A 1 172 ? 5.045 -11.545 -14.384 1.00 85.31 172 GLN A CA 1
ATOM 1391 C C . GLN A 1 172 ? 6.174 -10.547 -14.631 1.00 85.31 172 GLN A C 1
ATOM 1393 O O . GLN A 1 172 ? 6.008 -9.336 -14.442 1.00 85.31 172 GLN A O 1
ATOM 1398 N N . TYR A 1 173 ? 7.305 -11.060 -15.112 1.00 89.00 173 TYR A N 1
ATOM 1399 C CA . TYR A 1 173 ? 8.414 -10.226 -15.549 1.00 89.00 173 TYR A CA 1
ATOM 1400 C C . TYR A 1 173 ? 7.981 -9.380 -16.751 1.00 89.00 173 TYR A C 1
ATOM 1402 O O . TYR A 1 173 ? 7.697 -9.905 -17.827 1.00 89.00 173 TYR A O 1
ATOM 1410 N N . THR A 1 174 ? 7.898 -8.070 -16.541 1.00 90.19 174 THR A N 1
ATOM 1411 C CA . THR A 1 174 ? 7.388 -7.098 -17.506 1.00 90.19 174 THR A CA 1
ATOM 1412 C C . THR A 1 174 ? 8.480 -6.087 -17.825 1.00 90.19 174 THR A C 1
ATOM 1414 O O . THR A 1 174 ? 8.910 -5.321 -16.959 1.00 90.19 174 THR A O 1
ATOM 1417 N N . GLN A 1 175 ? 8.924 -6.083 -19.080 1.00 90.88 175 GLN A N 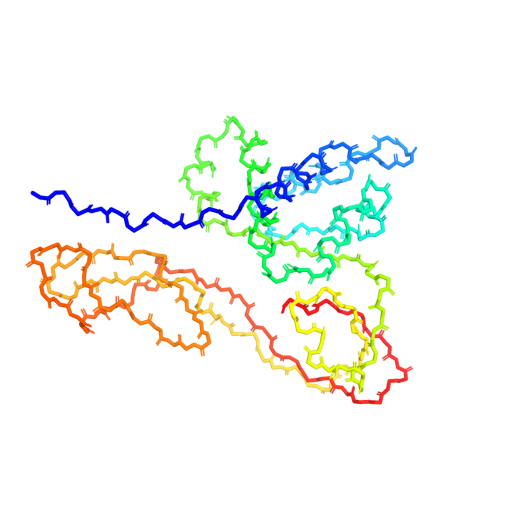1
ATOM 1418 C CA . GLN A 1 175 ? 9.884 -5.111 -19.603 1.00 90.88 175 GLN A CA 1
ATOM 1419 C C . GLN A 1 175 ? 9.171 -3.861 -20.151 1.00 90.88 175 GLN A C 1
ATOM 1421 O O . GLN A 1 175 ? 7.994 -3.931 -20.523 1.00 90.88 175 GLN A O 1
ATOM 1426 N N . PRO A 1 176 ? 9.869 -2.713 -20.255 1.00 90.62 176 PRO A N 1
ATOM 1427 C CA . PRO A 1 176 ? 9.358 -1.545 -20.964 1.00 90.62 176 PRO A CA 1
ATOM 1428 C C . PRO A 1 176 ? 8.986 -1.877 -22.415 1.00 90.62 176 PRO A C 1
ATOM 1430 O O . PRO A 1 176 ? 9.729 -2.551 -23.117 1.00 90.62 176 PRO A O 1
ATOM 1433 N N . ILE A 1 177 ? 7.860 -1.344 -22.897 1.00 90.38 177 ILE A N 1
ATOM 1434 C CA . ILE A 1 177 ? 7.388 -1.577 -24.279 1.00 90.38 177 ILE A CA 1
ATOM 1435 C C . ILE A 1 177 ? 8.215 -0.770 -25.301 1.00 90.38 177 ILE A C 1
ATOM 1437 O O . ILE A 1 177 ? 8.331 -1.134 -26.471 1.00 90.38 177 ILE A O 1
ATOM 1441 N N . LYS A 1 178 ? 8.769 0.367 -24.875 1.00 91.88 178 LYS A N 1
ATOM 1442 C CA . LYS A 1 178 ? 9.608 1.252 -25.689 1.00 91.88 178 LYS A CA 1
ATOM 1443 C C . LYS A 1 178 ? 10.605 1.987 -24.806 1.00 91.88 178 LYS A C 1
ATOM 1445 O O . LYS A 1 178 ? 10.325 2.230 -23.632 1.00 91.88 178 LYS A O 1
ATOM 1450 N N . CYS A 1 179 ? 11.736 2.375 -25.385 1.00 91.44 179 CYS A N 1
ATOM 1451 C CA . CYS A 1 179 ? 12.686 3.244 -24.707 1.00 91.44 179 CYS A CA 1
ATOM 1452 C C . CYS A 1 179 ? 12.076 4.635 -24.443 1.00 91.44 179 CYS A C 1
ATOM 1454 O O . CYS A 1 179 ? 11.277 5.139 -25.234 1.00 91.44 179 CYS A O 1
ATOM 1456 N N . GLU A 1 180 ? 12.465 5.258 -23.329 1.00 89.44 180 GLU A N 1
ATOM 1457 C CA . GLU A 1 180 ? 12.083 6.634 -22.987 1.00 89.44 180 GLU A CA 1
ATOM 1458 C C . GLU A 1 180 ? 12.796 7.669 -23.874 1.00 89.44 180 GLU A C 1
ATOM 1460 O O . GLU A 1 180 ? 12.246 8.728 -24.179 1.00 89.44 180 GLU A O 1
ATOM 1465 N N . ASN A 1 181 ? 14.000 7.342 -24.354 1.00 90.25 181 ASN A N 1
ATOM 1466 C CA . ASN A 1 181 ? 14.737 8.202 -25.267 1.00 90.25 181 ASN A CA 1
ATOM 1467 C C . ASN A 1 181 ? 14.071 8.227 -26.650 1.00 90.25 181 ASN A C 1
ATOM 1469 O O . ASN A 1 181 ? 14.034 7.213 -27.344 1.00 90.25 181 ASN A O 1
ATOM 1473 N N . GLN A 1 182 ? 13.620 9.408 -27.083 1.00 87.25 182 GLN A N 1
ATOM 1474 C CA . GLN A 1 182 ? 12.955 9.603 -28.377 1.00 87.25 182 GLN A CA 1
ATOM 1475 C C . GLN A 1 182 ? 13.847 9.273 -29.582 1.00 87.25 182 GLN A C 1
ATOM 1477 O O . GLN A 1 182 ? 13.336 8.945 -30.651 1.00 87.25 182 GLN A O 1
ATOM 1482 N N . GLN A 1 183 ? 15.171 9.349 -29.423 1.00 90.31 183 GLN A N 1
ATOM 1483 C CA . GLN A 1 183 ? 16.128 9.001 -30.476 1.00 90.31 183 GLN A CA 1
ATOM 1484 C C . GLN A 1 183 ? 16.378 7.488 -30.571 1.00 90.31 183 GLN A C 1
ATOM 1486 O O . GLN A 1 183 ? 16.950 7.015 -31.550 1.00 90.31 183 GLN A O 1
ATOM 1491 N N . CYS A 1 184 ? 15.945 6.713 -29.573 1.00 89.06 184 CYS A N 1
ATOM 1492 C CA . CYS A 1 184 ? 16.150 5.275 -29.516 1.00 89.06 184 CYS A CA 1
ATOM 1493 C C . CYS A 1 184 ? 14.891 4.533 -29.983 1.00 89.06 184 CYS A C 1
ATOM 1495 O O . CYS A 1 184 ? 13.806 4.709 -29.433 1.00 89.06 184 CYS A O 1
ATOM 1497 N N . GLN A 1 185 ? 15.040 3.659 -30.979 1.00 90.19 185 GLN A N 1
ATOM 1498 C CA . GLN A 1 185 ? 13.944 2.834 -31.510 1.00 90.19 185 GLN A CA 1
ATOM 1499 C C . GLN A 1 185 ? 13.831 1.461 -30.826 1.00 90.19 185 GLN A C 1
ATOM 1501 O O . GLN A 1 185 ? 13.101 0.590 -31.299 1.00 90.19 185 GLN A O 1
ATOM 1506 N N . ASN A 1 186 ? 14.543 1.252 -29.716 1.00 90.38 186 ASN A N 1
ATOM 1507 C CA . ASN A 1 186 ? 14.538 -0.019 -29.006 1.00 90.38 186 ASN A CA 1
ATOM 1508 C C . ASN A 1 186 ? 13.183 -0.308 -28.339 1.00 90.38 186 ASN A C 1
ATOM 1510 O O . ASN A 1 186 ? 12.586 0.563 -27.694 1.00 90.38 186 ASN A O 1
ATOM 1514 N N . ARG A 1 187 ? 12.726 -1.557 -28.472 1.00 89.69 187 ARG A N 1
ATOM 1515 C CA . ARG A 1 187 ? 11.450 -2.059 -27.932 1.00 89.69 187 ARG A CA 1
ATOM 1516 C C . ARG A 1 187 ? 11.561 -3.381 -27.174 1.00 89.69 187 ARG A C 1
ATOM 1518 O O . ARG A 1 187 ? 10.558 -3.841 -26.645 1.00 89.69 187 ARG A O 1
ATOM 1525 N N . SER A 1 188 ? 12.737 -4.003 -27.128 1.00 90.12 188 SER A N 1
ATOM 1526 C CA . SER A 1 188 ? 12.894 -5.328 -26.507 1.00 90.12 188 SER A CA 1
ATOM 1527 C C . SER A 1 188 ? 14.221 -5.539 -25.781 1.00 90.12 188 SER A C 1
ATOM 1529 O O . SER A 1 188 ? 14.288 -6.363 -24.873 1.00 90.12 188 SER A O 1
ATOM 1531 N N . ARG A 1 189 ? 15.282 -4.810 -26.144 1.00 92.75 189 ARG A N 1
ATOM 1532 C CA . ARG A 1 189 ? 16.634 -5.031 -25.612 1.00 92.75 189 ARG A CA 1
ATOM 1533 C C . ARG A 1 189 ? 16.857 -4.237 -24.330 1.00 92.75 189 ARG A C 1
ATOM 1535 O O . ARG A 1 189 ? 17.453 -3.159 -24.349 1.00 92.75 189 ARG A O 1
ATOM 1542 N N . PHE A 1 190 ? 16.278 -4.725 -23.241 1.00 94.81 190 PHE A N 1
ATOM 1543 C CA . PHE A 1 190 ? 16.377 -4.099 -21.928 1.00 94.81 190 PHE A CA 1
ATOM 1544 C C . PHE A 1 190 ? 17.023 -5.052 -20.931 1.00 94.81 190 PHE A C 1
ATOM 1546 O O . PHE A 1 190 ? 16.522 -6.154 -20.697 1.00 94.81 190 PHE A O 1
ATOM 1553 N N . MET A 1 191 ? 18.090 -4.589 -20.291 1.00 94.25 191 MET A N 1
ATOM 1554 C CA . MET A 1 191 ? 18.764 -5.303 -19.219 1.00 94.25 191 MET A CA 1
ATOM 1555 C C . MET A 1 191 ? 18.244 -4.825 -17.864 1.00 94.25 191 MET A C 1
ATOM 1557 O O . MET A 1 191 ? 18.172 -3.626 -17.603 1.00 94.25 191 MET A O 1
ATOM 1561 N N . LEU A 1 192 ? 17.871 -5.750 -16.979 1.00 94.81 192 LEU A N 1
ATOM 1562 C CA . LEU A 1 192 ? 17.461 -5.399 -15.618 1.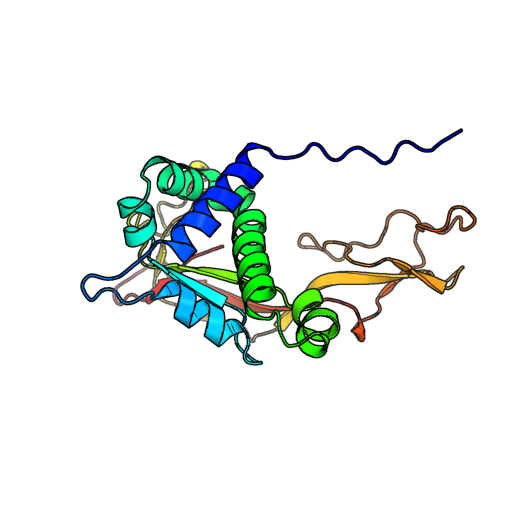00 94.81 192 LEU A CA 1
ATOM 1563 C C . LEU A 1 192 ? 18.689 -4.997 -14.791 1.00 94.81 192 LEU A C 1
ATOM 1565 O O . LEU A 1 192 ? 19.620 -5.784 -14.630 1.00 94.81 192 LEU A O 1
ATOM 1569 N N . ASN A 1 193 ? 18.658 -3.805 -14.204 1.00 93.75 193 ASN A N 1
ATOM 1570 C CA . ASN A 1 193 ? 19.614 -3.393 -13.187 1.00 93.75 193 ASN A CA 1
ATOM 1571 C C . ASN A 1 193 ? 19.096 -3.823 -11.810 1.00 93.75 193 ASN A C 1
ATOM 1573 O O . ASN A 1 193 ? 18.207 -3.191 -11.239 1.00 93.75 193 ASN A O 1
ATOM 1577 N N . VAL A 1 194 ? 19.668 -4.905 -11.279 1.00 91.69 194 VAL A N 1
ATOM 1578 C CA . VAL A 1 194 ? 19.277 -5.492 -9.988 1.00 91.69 194 VAL A CA 1
ATOM 1579 C C . VAL A 1 194 ? 19.537 -4.535 -8.819 1.00 91.69 194 VAL A C 1
ATOM 1581 O O . VAL A 1 194 ? 18.748 -4.504 -7.884 1.00 91.69 194 VAL A O 1
ATOM 1584 N N . TYR A 1 195 ? 20.592 -3.719 -8.868 1.00 88.75 195 TYR A N 1
ATOM 1585 C CA . TYR A 1 195 ? 20.987 -2.857 -7.746 1.00 88.75 195 TYR A CA 1
ATOM 1586 C C . TYR A 1 195 ? 20.052 -1.663 -7.534 1.00 88.75 195 TYR A C 1
ATOM 1588 O O . TYR A 1 195 ? 19.838 -1.245 -6.400 1.00 88.75 195 TYR A O 1
ATOM 1596 N N . ASP A 1 196 ? 19.488 -1.133 -8.620 1.00 87.25 196 ASP A N 1
ATOM 1597 C CA . ASP A 1 196 ? 18.537 -0.014 -8.584 1.00 87.25 196 ASP A CA 1
ATOM 1598 C C . ASP A 1 196 ? 17.072 -0.475 -8.648 1.00 87.25 196 ASP A C 1
ATOM 1600 O O . ASP A 1 196 ? 16.159 0.349 -8.749 1.00 87.25 196 ASP A O 1
ATOM 1604 N N . SER A 1 197 ? 16.833 -1.786 -8.654 1.00 90.81 197 SER A N 1
ATOM 1605 C CA . SER A 1 197 ? 15.491 -2.361 -8.630 1.00 90.81 197 SER A CA 1
ATOM 1606 C C . SER A 1 197 ? 15.004 -2.554 -7.199 1.00 90.81 197 SER A C 1
ATOM 1608 O O . SER A 1 197 ? 15.792 -2.775 -6.280 1.00 90.81 197 SER A O 1
ATOM 1610 N N . LEU A 1 198 ? 13.688 -2.494 -7.012 1.00 87.25 198 LEU A N 1
ATOM 1611 C CA . LEU A 1 198 ? 13.069 -2.678 -5.710 1.00 87.25 198 LEU A CA 1
ATOM 1612 C C . LEU A 1 198 ? 12.566 -4.112 -5.559 1.00 87.25 198 LEU A C 1
ATOM 1614 O O . LEU A 1 198 ? 11.698 -4.563 -6.315 1.00 87.25 198 LEU A O 1
ATOM 1618 N N . PHE A 1 199 ? 13.105 -4.795 -4.552 1.00 88.31 199 PHE A N 1
ATOM 1619 C CA . PHE A 1 199 ? 12.715 -6.142 -4.158 1.00 88.31 199 PHE A CA 1
ATOM 1620 C C . PHE A 1 199 ? 12.043 -6.127 -2.790 1.00 88.31 199 PHE A C 1
ATOM 1622 O O . PHE A 1 199 ? 12.456 -5.388 -1.895 1.00 88.31 199 PHE A O 1
ATOM 1629 N N . VAL A 1 200 ? 11.035 -6.978 -2.630 1.00 86.88 200 VAL A N 1
ATOM 1630 C CA . VAL A 1 200 ? 10.311 -7.178 -1.374 1.00 86.88 200 VAL A CA 1
ATOM 1631 C C . VAL A 1 200 ? 10.363 -8.650 -1.008 1.00 86.88 200 VAL A C 1
ATOM 1633 O O . VAL A 1 200 ? 10.263 -9.519 -1.871 1.00 86.88 200 VAL A O 1
ATOM 1636 N N . ASP A 1 201 ? 10.523 -8.944 0.277 1.00 86.75 201 ASP A N 1
ATOM 1637 C CA . ASP A 1 201 ? 10.490 -10.318 0.761 1.00 86.75 201 ASP A CA 1
ATOM 1638 C C . ASP A 1 201 ? 9.082 -10.896 0.612 1.00 86.75 201 ASP A C 1
ATOM 1640 O O . ASP A 1 201 ? 8.126 -10.440 1.243 1.00 86.75 201 ASP A O 1
ATOM 1644 N N . PHE A 1 202 ? 8.962 -11.940 -0.203 1.00 86.69 202 PHE A N 1
ATOM 1645 C CA . PHE A 1 202 ? 7.721 -12.661 -0.410 1.00 86.69 202 PHE A CA 1
ATOM 1646 C C . PHE A 1 202 ? 7.799 -14.046 0.222 1.00 86.69 202 PHE A C 1
ATOM 1648 O O . PHE A 1 202 ? 8.729 -14.827 -0.005 1.00 86.69 202 PHE A O 1
ATOM 1655 N N . GLN A 1 203 ? 6.771 -14.390 0.997 1.00 87.56 203 GLN A N 1
ATOM 1656 C CA . GLN A 1 203 ? 6.625 -15.721 1.562 1.00 87.56 203 GLN A CA 1
ATOM 1657 C C . GLN A 1 203 ? 5.237 -16.281 1.295 1.00 87.56 203 GLN A C 1
ATOM 1659 O O . GLN A 1 203 ? 4.214 -15.716 1.679 1.00 87.56 203 GLN A O 1
ATOM 1664 N N . ARG A 1 204 ? 5.205 -17.480 0.712 1.00 85.25 204 ARG A N 1
ATOM 1665 C CA . ARG A 1 204 ? 3.963 -18.211 0.479 1.00 85.25 204 ARG A CA 1
ATOM 1666 C C . ARG A 1 204 ? 3.713 -19.237 1.576 1.00 85.25 204 ARG A C 1
ATOM 1668 O O . ARG A 1 204 ? 4.546 -20.105 1.840 1.00 85.25 204 ARG A O 1
ATOM 1675 N N . PHE A 1 205 ? 2.515 -19.216 2.146 1.00 88.25 205 PHE A N 1
ATOM 1676 C CA . PHE A 1 205 ? 2.036 -20.247 3.063 1.00 88.25 205 PHE A CA 1
ATOM 1677 C C . PHE A 1 205 ? 0.742 -20.888 2.553 1.00 88.25 205 PHE A C 1
ATOM 1679 O O . PHE A 1 205 ? -0.029 -20.294 1.800 1.00 88.25 205 PHE A O 1
ATOM 1686 N N . LYS A 1 206 ? 0.512 -22.144 2.946 1.00 85.06 206 LYS A N 1
ATOM 1687 C CA . LYS A 1 206 ? -0.709 -22.897 2.643 1.00 85.06 206 LYS A CA 1
ATOM 1688 C C . LYS A 1 206 ? -1.513 -23.094 3.923 1.00 85.06 206 LYS A C 1
ATOM 1690 O O . LYS A 1 206 ? -1.020 -23.713 4.865 1.00 85.06 206 LYS A O 1
ATOM 1695 N N . ASN A 1 207 ? -2.757 -22.623 3.924 1.00 81.19 207 ASN A N 1
ATOM 1696 C CA . ASN A 1 207 ? -3.683 -22.786 5.044 1.00 81.19 207 ASN A CA 1
ATOM 1697 C C . ASN A 1 207 ? -4.497 -24.088 4.955 1.00 81.19 207 ASN A C 1
ATOM 1699 O O . ASN A 1 207 ? -4.876 -24.535 3.870 1.00 81.19 207 ASN A O 1
ATOM 1703 N N . SER A 1 208 ? -4.793 -24.666 6.120 1.00 76.81 208 SER A N 1
ATOM 1704 C CA . SER A 1 208 ? -5.723 -25.779 6.321 1.00 76.81 208 SER A CA 1
ATOM 1705 C C . SER A 1 208 ? -7.167 -25.299 6.204 1.00 76.81 208 SER A C 1
ATOM 1707 O O . SER A 1 208 ? -7.496 -24.179 6.592 1.00 76.81 208 SER A O 1
ATOM 1709 N N . ARG A 1 209 ? -8.052 -26.183 5.735 1.00 64.75 209 ARG A N 1
ATOM 1710 C CA . ARG A 1 209 ? -9.510 -25.971 5.748 1.00 64.75 209 ARG A CA 1
ATOM 1711 C C . ARG A 1 209 ? -10.169 -26.330 7.092 1.00 64.75 209 ARG A C 1
ATOM 1713 O O . ARG A 1 209 ? -11.354 -26.038 7.266 1.00 64.75 209 ARG A O 1
ATOM 1720 N N . GLU A 1 210 ? -9.428 -26.959 8.006 1.00 59.09 210 GLU A N 1
ATOM 1721 C CA . GLU A 1 210 ? -9.900 -27.482 9.296 1.00 59.09 210 GLU A CA 1
ATOM 1722 C C . GLU A 1 210 ? -9.197 -26.723 10.439 1.00 59.09 210 GLU A C 1
ATOM 1724 O O . GLU A 1 210 ? -7.972 -26.784 10.550 1.00 59.09 210 GLU A O 1
ATOM 1729 N N . SER A 1 211 ? -9.942 -25.968 11.255 1.00 50.31 211 SER A N 1
ATOM 1730 C CA . SER A 1 211 ? -9.385 -25.037 12.255 1.00 50.31 211 SER A CA 1
ATOM 1731 C C . SER A 1 211 ? -9.743 -25.470 13.679 1.00 50.31 211 SER A C 1
ATOM 1733 O O . SER A 1 211 ? -10.848 -25.196 14.136 1.00 50.31 211 SER A O 1
ATOM 1735 N N . ARG A 1 212 ? -8.809 -26.100 14.409 1.00 46.34 212 ARG A N 1
ATOM 1736 C CA . ARG A 1 212 ? -8.927 -26.313 15.875 1.00 46.34 212 ARG A CA 1
ATOM 1737 C C . ARG A 1 212 ? -7.992 -25.423 16.709 1.00 46.34 212 ARG A C 1
ATOM 1739 O O . ARG A 1 212 ? -8.201 -25.295 17.909 1.00 46.34 212 ARG A O 1
ATOM 1746 N N . ARG A 1 213 ? -6.996 -24.766 16.098 1.00 39.22 213 ARG A N 1
ATOM 1747 C CA . ARG A 1 213 ? -6.122 -23.749 16.724 1.00 39.22 213 ARG A CA 1
ATOM 1748 C C . ARG A 1 213 ? -5.841 -22.626 15.718 1.00 39.22 213 ARG A C 1
ATOM 1750 O O . ARG A 1 213 ? -5.676 -22.906 14.534 1.00 39.22 213 ARG A O 1
ATOM 1757 N N . ILE A 1 214 ? -5.880 -21.368 16.166 1.00 39.31 214 ILE A N 1
ATOM 1758 C CA . ILE A 1 214 ? -6.127 -20.204 15.297 1.00 39.31 214 ILE A CA 1
ATOM 1759 C C . ILE A 1 214 ? -4.933 -19.238 15.299 1.00 39.31 214 ILE A C 1
ATOM 1761 O O . ILE A 1 214 ? -4.575 -18.723 16.353 1.00 39.31 214 ILE A O 1
ATOM 1765 N N . ALA A 1 215 ? -4.398 -18.924 14.116 1.00 39.28 215 ALA A N 1
ATOM 1766 C CA . ALA A 1 215 ? -3.614 -17.714 13.859 1.00 39.28 215 ALA A CA 1
ATOM 1767 C C . ALA A 1 215 ? -4.445 -16.753 12.981 1.00 39.28 215 ALA A C 1
ATOM 1769 O O . ALA A 1 215 ? -5.215 -17.196 12.122 1.00 39.28 215 ALA A O 1
ATOM 1770 N N . SER A 1 216 ? -4.350 -15.447 13.242 1.00 33.53 216 SER A N 1
ATOM 1771 C CA . SER A 1 216 ? -5.104 -14.391 12.552 1.00 33.53 216 SER A CA 1
ATOM 1772 C C . SER A 1 216 ? -4.161 -13.603 11.652 1.00 33.53 216 SER A C 1
ATOM 1774 O O . SER A 1 216 ? -3.149 -13.119 12.146 1.00 33.53 216 SER A O 1
ATOM 1776 N N . TRP A 1 217 ? -4.514 -13.434 10.376 1.00 40.72 217 TRP A N 1
ATOM 1777 C CA . TRP A 1 217 ? -3.678 -12.730 9.398 1.00 40.72 217 TRP A CA 1
ATOM 1778 C C . TRP A 1 217 ? -4.514 -11.789 8.528 1.00 40.72 217 TRP A C 1
ATOM 1780 O O . TRP A 1 217 ? -5.724 -11.985 8.370 1.00 40.72 217 TRP A O 1
ATOM 1790 N N . ILE A 1 218 ? -3.851 -10.781 7.967 1.00 36.25 218 ILE A N 1
ATOM 1791 C CA . ILE A 1 218 ? -4.404 -9.860 6.970 1.00 36.25 218 ILE A CA 1
ATOM 1792 C C . ILE A 1 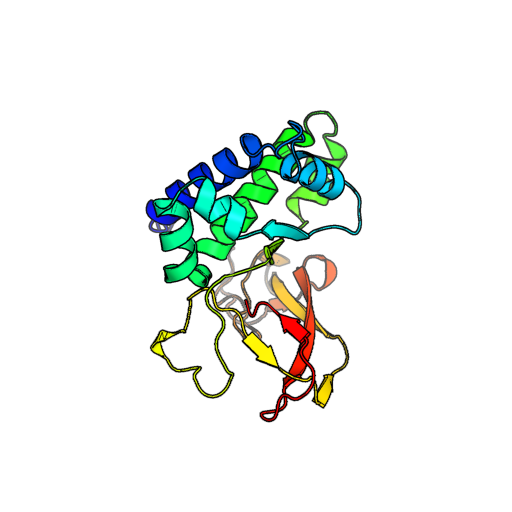218 ? -3.841 -10.311 5.623 1.00 36.25 218 ILE A C 1
ATOM 1794 O O . ILE A 1 218 ? -2.624 -10.410 5.479 1.00 36.25 218 ILE A O 1
ATOM 1798 N N . CYS A 1 219 ? -4.710 -10.630 4.665 1.00 29.30 219 CYS A N 1
ATOM 1799 C CA . CYS A 1 219 ? -4.299 -10.752 3.268 1.00 29.30 219 CYS A CA 1
ATOM 1800 C C . CYS A 1 219 ? -4.401 -9.359 2.647 1.00 29.30 219 CYS A C 1
ATOM 1802 O O . CYS A 1 219 ? -5.495 -8.791 2.640 1.00 29.30 219 CYS A O 1
ATOM 1804 N N . ALA A 1 220 ? -3.269 -8.827 2.190 1.00 32.62 220 ALA A N 1
ATOM 1805 C CA . ALA A 1 220 ? -3.224 -7.722 1.238 1.00 32.62 220 ALA A CA 1
ATOM 1806 C C . ALA A 1 220 ? -3.336 -8.284 -0.185 1.00 32.62 220 ALA A C 1
ATOM 1808 O O . ALA A 1 220 ? -2.787 -9.391 -0.410 1.00 32.62 220 ALA A O 1
#

Sequence (220 aa):
MQQAAHKTVQDEDGRRAQTAFAKFLRSYEDSDGYKLYMEQIDELKNPGRNTLYVKFSHICAYSAVLSSTIELQFHRLYPFLCNAIRDLVIERCDNDEIIKHGRLQRTEFYLGILDVKTKHSIRHLTGDKVGKLIRISGQIVRTHQVHPELCLGTFVCDDCGVTIRNVPQQFQYTQPIKCENQQCQNRSRFMLNVYDSLFVDFQRFKNSRESRRIASWICA

Foldseek 3Di:
DDDPDPPPPDDPVLQVLLVVLLVLLQPDAPPVRHSVSLVVLQVCLDPPDQEGEAELVSVCVSDVVSSVCCQQQVQVNFVSNQVSSLVSSLVVCVVCPPSNVPPSVQGGHGYHYPDDPAEDQPVPDDPSNPRGWHKYKFDWDDKDDKDWDFAWWWKAAPPPRDIDTGHGDDVDDDDAQADPDPVDGDGPRIDTDPVRTDIDTDMDIDGDSDDPDIDMGIDD

InterPro domains:
  IPR008049 DNA replication licensing factor Mcm6 [PR01662] (74-86)
  IPR008049 DNA replication licensing factor Mcm6 [PR01662] (119-131)
  IPR008049 DNA replication licensing factor Mcm6 [PR01662] (169-186)
  IPR012340 Nucleic acid-binding, OB-fold [G3DSA:2.40.50.140] (120-214)
  IPR012340 Nucleic acid-binding, OB-fold [SSF50249] (21-206)
  IPR027925 MCM, N-terminal domain [PF14551] (18-97)
  IPR031327 Mini-chromosome maintenance protein [PTHR11630] (10-208)
  IPR033762 MCM OB domain [PF17207] (122-206)

Solvent-accessible surface area (backbone atoms only — not comparable to full-atom values): 13143 Å² total; per-residue (Å²): 135,83,80,76,72,81,77,73,83,77,60,63,67,41,50,51,51,19,54,53,49,42,49,47,47,72,68,45,55,46,101,86,67,46,46,63,54,50,54,54,42,59,53,46,73,42,90,95,43,46,68,50,80,44,52,40,59,59,44,42,72,75,31,62,67,61,36,52,49,45,37,65,37,25,63,79,35,45,65,35,50,22,46,31,51,46,54,53,43,53,64,73,41,74,89,40,67,67,52,51,74,57,51,53,76,72,51,74,49,43,76,42,72,37,74,57,84,59,71,42,54,77,91,71,71,53,80,90,53,66,50,32,59,52,26,43,56,35,25,81,73,44,76,53,74,76,42,78,39,69,47,27,43,17,31,31,30,74,89,78,66,52,74,48,68,74,39,67,37,76,100,46,98,60,76,69,74,53,55,87,51,87,91,48,86,52,48,76,62,61,45,76,39,72,88,77,28,44,66,44,85,40,68,56,67,40,68,43,95,69,71,93,58,81,50,81,50,72,72,130

pLDDT: mean 84.09, std 15.29, range [29.3, 96.5]